Protein AF-A0A6A6X905-F1 (afdb_monomer_lite)

Structure (mmCIF, N/CA/C/O backbone):
data_AF-A0A6A6X905-F1
#
_entry.id   AF-A0A6A6X905-F1
#
loop_
_atom_site.group_PDB
_atom_site.id
_atom_site.type_symbol
_atom_site.label_atom_id
_atom_site.label_alt_id
_atom_site.label_comp_id
_atom_site.label_asym_id
_atom_site.label_entity_id
_atom_site.label_seq_id
_atom_site.pdbx_PDB_ins_code
_atom_site.Cartn_x
_atom_site.Cartn_y
_atom_site.Cartn_z
_atom_site.occupancy
_atom_site.B_iso_or_equiv
_atom_site.auth_seq_id
_atom_site.auth_comp_id
_atom_site.auth_asym_id
_atom_site.auth_atom_id
_atom_site.pdbx_PDB_model_num
ATOM 1 N N . MET A 1 1 ? 14.074 22.770 -33.020 1.00 78.00 1 MET A N 1
ATOM 2 C CA . MET A 1 1 ? 12.849 23.469 -32.561 1.00 78.00 1 MET A CA 1
ATOM 3 C C . MET A 1 1 ? 11.643 22.529 -32.480 1.00 78.00 1 MET A C 1
ATOM 5 O O . MET A 1 1 ? 10.954 22.568 -31.471 1.00 78.00 1 MET A O 1
ATOM 9 N N . GLU A 1 2 ? 11.403 21.637 -33.450 1.00 85.88 2 GLU A N 1
ATOM 10 C CA . GLU A 1 2 ? 10.252 20.706 -33.402 1.00 85.88 2 GLU A CA 1
ATOM 11 C C . GLU A 1 2 ? 10.248 19.743 -32.206 1.00 85.88 2 GLU A C 1
ATOM 13 O O . GLU A 1 2 ? 9.205 19.553 -31.587 1.00 85.88 2 GLU A O 1
ATOM 18 N N . LEU A 1 3 ? 11.411 19.206 -31.818 1.00 80.56 3 LEU A N 1
ATOM 19 C CA . LEU A 1 3 ? 11.526 18.307 -30.661 1.00 80.56 3 LEU A CA 1
ATOM 20 C C . LEU A 1 3 ? 11.031 18.946 -29.356 1.00 80.56 3 LEU A C 1
ATOM 22 O O . LEU A 1 3 ? 10.336 18.296 -28.581 1.00 80.56 3 LEU A O 1
ATOM 26 N N . ALA A 1 4 ? 11.322 20.231 -29.136 1.00 82.38 4 ALA A N 1
ATOM 27 C CA . ALA A 1 4 ? 10.853 20.951 -27.952 1.00 82.38 4 ALA A CA 1
ATOM 28 C C . ALA A 1 4 ? 9.323 21.109 -27.951 1.00 82.38 4 ALA A C 1
ATOM 30 O O . ALA A 1 4 ? 8.687 20.982 -26.906 1.00 82.38 4 ALA A O 1
ATOM 31 N N . ARG A 1 5 ? 8.717 21.319 -29.128 1.00 94.69 5 ARG A N 1
ATOM 32 C CA . ARG A 1 5 ? 7.258 21.407 -29.275 1.00 94.69 5 ARG A CA 1
ATOM 33 C C . ARG A 1 5 ? 6.583 20.067 -28.983 1.00 94.69 5 ARG A C 1
ATOM 35 O O . ARG A 1 5 ? 5.584 20.032 -28.271 1.00 94.69 5 ARG A O 1
ATOM 42 N N . ILE A 1 6 ? 7.143 18.975 -29.505 1.00 93.69 6 ILE A N 1
ATOM 43 C CA . ILE A 1 6 ? 6.631 17.617 -29.279 1.00 93.69 6 ILE A CA 1
ATOM 44 C C . ILE A 1 6 ? 6.750 17.250 -27.795 1.00 93.69 6 ILE A C 1
ATOM 46 O O . ILE A 1 6 ? 5.773 16.802 -27.199 1.00 93.69 6 ILE A O 1
ATOM 50 N N . ALA A 1 7 ? 7.902 17.514 -27.172 1.00 82.75 7 ALA A N 1
ATOM 51 C CA . ALA A 1 7 ? 8.103 17.267 -25.746 1.00 82.75 7 ALA A CA 1
ATOM 52 C C . ALA A 1 7 ? 7.114 18.064 -24.876 1.00 82.75 7 ALA A C 1
ATOM 54 O O . ALA A 1 7 ? 6.502 17.499 -23.971 1.00 82.75 7 ALA A O 1
ATOM 55 N N . GLY A 1 8 ? 6.899 19.349 -25.186 1.00 91.94 8 GLY A N 1
ATOM 56 C CA . GLY A 1 8 ? 5.925 20.184 -24.477 1.00 91.94 8 GLY A CA 1
ATOM 57 C C . GLY A 1 8 ? 4.496 19.644 -24.573 1.00 91.94 8 GLY A C 1
ATOM 58 O O . GLY A 1 8 ? 3.790 19.587 -23.568 1.00 91.94 8 GLY A O 1
ATOM 59 N N . TYR A 1 9 ? 4.091 19.177 -25.756 1.00 95.00 9 TYR A N 1
ATOM 60 C CA . TYR A 1 9 ? 2.775 18.572 -25.967 1.00 95.00 9 TYR A CA 1
ATOM 61 C C . TYR A 1 9 ? 2.585 17.279 -25.156 1.00 95.00 9 TYR A C 1
ATOM 63 O O . TYR A 1 9 ? 1.561 17.107 -24.496 1.00 95.00 9 TYR A O 1
ATOM 71 N N . VAL A 1 10 ? 3.590 16.396 -25.140 1.00 92.06 10 VAL A N 1
ATOM 72 C CA . VAL A 1 10 ? 3.537 15.136 -24.376 1.00 92.06 10 VAL A CA 1
ATOM 73 C C . VAL A 1 10 ? 3.424 15.401 -22.874 1.00 92.06 10 VAL A C 1
ATOM 75 O O . VAL A 1 10 ? 2.579 14.803 -22.209 1.00 92.06 10 VAL A O 1
ATOM 78 N N . VAL A 1 11 ? 4.221 16.330 -22.334 1.00 90.88 11 VAL A N 1
ATOM 79 C CA . VAL A 1 11 ? 4.152 16.693 -20.908 1.00 90.88 11 VAL A CA 1
ATOM 80 C C . VAL A 1 11 ? 2.774 17.248 -20.552 1.00 90.88 11 VAL A C 1
ATOM 82 O O . VAL A 1 11 ? 2.203 16.853 -19.535 1.00 90.88 11 VAL A O 1
ATOM 85 N N . GLN A 1 12 ? 2.211 18.113 -21.398 1.00 91.75 12 GLN A N 1
ATOM 86 C CA . GLN A 1 12 ? 0.886 18.682 -21.164 1.00 91.75 12 GLN A CA 1
ATOM 87 C C . GLN A 1 12 ? -0.205 17.601 -21.126 1.00 91.75 12 GLN A C 1
ATOM 89 O O . GLN A 1 12 ? -1.054 17.624 -20.232 1.00 91.75 12 GLN A O 1
ATOM 94 N N . ASN A 1 13 ? -0.151 16.628 -22.039 1.00 91.62 13 ASN A N 1
ATOM 95 C CA . ASN A 1 13 ? -1.096 15.512 -22.057 1.00 91.62 13 ASN A CA 1
ATOM 96 C C . ASN A 1 13 ? -1.000 14.663 -20.782 1.00 91.62 13 ASN A C 1
ATOM 98 O O . ASN A 1 13 ? -2.026 14.370 -20.172 1.00 91.62 13 ASN A O 1
ATOM 102 N N . ILE A 1 14 ? 0.217 14.343 -20.326 1.00 86.19 14 ILE A N 1
ATOM 103 C CA . ILE A 1 14 ? 0.437 13.580 -19.085 1.00 86.19 14 ILE A CA 1
ATOM 104 C C . ILE A 1 14 ? -0.132 14.327 -17.869 1.00 86.19 14 ILE A C 1
ATOM 106 O O . ILE A 1 14 ? -0.713 13.714 -16.969 1.00 86.19 14 ILE A O 1
ATOM 110 N N . LEU A 1 15 ? 0.027 15.653 -17.814 1.00 85.75 15 LEU A N 1
ATOM 111 C CA . LEU A 1 15 ? -0.502 16.461 -16.713 1.00 85.75 15 LEU A CA 1
ATOM 112 C C . LEU A 1 15 ? -2.036 16.479 -16.694 1.00 85.75 15 LEU A C 1
ATOM 114 O O . LEU A 1 15 ? -2.627 16.321 -15.622 1.00 85.75 15 LEU A O 1
ATOM 118 N N . GLU A 1 16 ? -2.686 16.638 -17.849 1.00 94.38 16 GLU A N 1
ATOM 119 C CA . GLU A 1 16 ? -4.152 16.598 -17.925 1.00 94.38 16 GLU A CA 1
ATOM 120 C C . GLU A 1 16 ? -4.703 15.193 -17.638 1.00 94.38 16 GLU A C 1
ATOM 122 O O . GLU A 1 16 ? -5.687 15.070 -16.905 1.00 94.38 16 GLU A O 1
ATOM 127 N N . GLU A 1 17 ? -4.032 14.132 -18.095 1.00 91.75 17 GLU A N 1
ATOM 128 C CA . GLU A 1 17 ? -4.393 12.750 -17.764 1.00 91.75 17 GLU A CA 1
ATOM 129 C C . GLU A 1 17 ? -4.329 12.508 -16.249 1.00 91.75 17 GLU A C 1
ATOM 131 O O . GLU A 1 17 ? -5.312 12.083 -15.639 1.00 91.75 17 GLU A O 1
ATOM 136 N N . ARG A 1 18 ? -3.221 12.879 -15.592 1.00 80.94 18 ARG A N 1
ATOM 137 C CA . ARG A 1 18 ? -3.068 12.728 -14.132 1.00 80.94 18 ARG A CA 1
ATOM 138 C C . ARG A 1 18 ? -4.117 13.503 -13.345 1.00 80.94 18 ARG A C 1
ATOM 140 O O . ARG A 1 18 ? -4.649 13.005 -12.351 1.00 80.94 18 ARG A O 1
ATOM 147 N N . LYS A 1 19 ? -4.435 14.717 -13.784 1.00 86.88 19 LYS A N 1
ATOM 148 C CA . LYS A 1 19 ? -5.476 15.555 -13.179 1.00 86.88 19 LYS A CA 1
ATOM 149 C C . LYS A 1 19 ? -6.858 14.922 -13.329 1.00 86.88 19 LYS A C 1
ATOM 151 O O . LYS A 1 19 ? -7.649 14.967 -12.386 1.00 86.88 19 LYS A O 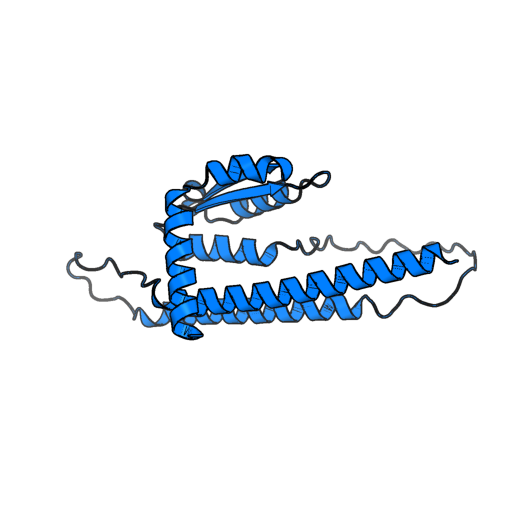1
ATOM 156 N N . GLN A 1 20 ? -7.145 14.304 -14.472 1.00 91.00 20 GLN A N 1
ATOM 157 C CA . GLN A 1 20 ? -8.393 13.581 -14.682 1.00 91.00 20 GLN A CA 1
ATOM 158 C C . GLN A 1 20 ? -8.468 12.314 -13.822 1.00 91.00 20 GLN A C 1
ATOM 160 O O . GLN A 1 20 ? -9.475 12.096 -13.147 1.00 91.00 20 GLN A O 1
ATOM 165 N N . THR A 1 21 ? -7.389 11.538 -13.751 1.00 83.44 21 THR A N 1
ATOM 166 C CA . THR A 1 21 ? -7.291 10.352 -12.889 1.00 83.44 21 THR A CA 1
ATOM 167 C C . THR A 1 21 ? -7.473 10.711 -11.417 1.00 83.44 21 THR A C 1
ATOM 169 O O . THR A 1 21 ? -8.251 10.063 -10.722 1.00 83.44 21 THR A O 1
ATOM 172 N N . SER A 1 22 ? -6.857 11.798 -10.946 1.00 76.69 22 SER A N 1
ATOM 173 C CA . SER A 1 22 ? -7.050 12.304 -9.581 1.00 76.69 22 SER A CA 1
ATOM 174 C C . SER A 1 22 ? -8.515 12.667 -9.294 1.00 76.69 22 SER A C 1
ATOM 176 O O . SER A 1 22 ? -9.056 12.298 -8.250 1.00 76.69 22 SER A O 1
ATOM 178 N N . ARG A 1 23 ? -9.207 13.316 -10.242 1.00 83.00 23 ARG A N 1
ATOM 179 C CA . ARG A 1 23 ? -10.649 13.600 -10.118 1.00 83.00 23 ARG A CA 1
ATOM 180 C C . ARG A 1 23 ? -11.478 12.317 -10.061 1.00 83.00 23 ARG A C 1
ATOM 182 O O . ARG A 1 23 ? -12.414 12.241 -9.267 1.00 83.00 23 ARG A O 1
ATOM 189 N N . ASN A 1 24 ? -11.145 11.324 -10.881 1.00 85.19 24 ASN A N 1
ATOM 190 C CA . ASN A 1 24 ? -11.847 10.041 -10.915 1.00 85.19 24 ASN A CA 1
ATOM 191 C C . ASN A 1 24 ? -11.621 9.233 -9.626 1.00 85.19 24 ASN A C 1
ATOM 193 O O . ASN A 1 24 ? -12.577 8.681 -9.082 1.00 85.19 24 ASN A O 1
ATOM 197 N N . LEU A 1 25 ? -10.402 9.241 -9.081 1.00 77.00 25 LEU A N 1
ATOM 198 C CA . LEU A 1 25 ? -10.076 8.670 -7.770 1.00 77.00 25 LEU A CA 1
ATOM 199 C C . LEU A 1 25 ? -10.875 9.347 -6.655 1.00 77.00 25 LEU A C 1
ATOM 201 O O . LEU A 1 25 ? -11.486 8.662 -5.844 1.00 77.00 25 LEU A O 1
ATOM 205 N N . GLY A 1 26 ? -10.944 10.682 -6.649 1.00 76.62 26 GLY A N 1
ATOM 206 C CA . GLY A 1 26 ? -11.738 11.426 -5.668 1.00 76.62 26 GLY A CA 1
ATOM 207 C C . GLY A 1 26 ? -13.230 11.076 -5.721 1.00 76.62 26 GLY A C 1
ATOM 208 O O . GLY A 1 26 ? -13.860 10.912 -4.677 1.00 76.62 26 GLY A O 1
ATOM 209 N N . LYS A 1 27 ? -13.790 10.897 -6.925 1.00 82.81 27 LYS A N 1
ATOM 210 C CA . LYS A 1 27 ? -15.177 10.434 -7.110 1.00 82.81 27 LYS A CA 1
ATOM 211 C C . LYS A 1 27 ? -15.373 9.003 -6.610 1.00 82.81 27 LYS A C 1
ATOM 213 O O . LYS A 1 27 ? -16.326 8.757 -5.879 1.00 82.81 27 LYS A O 1
ATOM 218 N N . SER A 1 28 ? -14.461 8.099 -6.962 1.00 72.06 28 SER A N 1
ATOM 219 C CA . SER A 1 28 ? -14.508 6.687 -6.555 1.00 72.06 28 SER A CA 1
ATOM 220 C C . SER A 1 28 ? -14.391 6.543 -5.039 1.00 72.06 28 SER A C 1
ATOM 222 O O . SER A 1 28 ? -15.158 5.811 -4.423 1.00 72.06 28 SER A O 1
ATOM 224 N N . PHE A 1 29 ? -13.504 7.317 -4.411 1.00 67.62 29 PHE A N 1
ATOM 225 C CA . PHE A 1 29 ? -13.363 7.365 -2.960 1.00 67.62 29 PHE A CA 1
ATOM 226 C C . PHE A 1 29 ? -14.605 7.953 -2.282 1.00 67.62 29 PHE A C 1
ATOM 228 O O . PHE A 1 29 ? -15.123 7.365 -1.339 1.00 67.62 29 PHE A O 1
ATOM 235 N N . ALA A 1 30 ? -15.132 9.082 -2.770 1.00 71.00 30 ALA A N 1
ATOM 236 C CA . ALA A 1 30 ? -16.358 9.666 -2.224 1.00 71.00 30 ALA A CA 1
ATOM 237 C C . ALA A 1 30 ? -17.553 8.705 -2.352 1.00 71.00 30 ALA A C 1
ATOM 239 O O . ALA A 1 30 ? -18.367 8.607 -1.432 1.00 71.00 30 ALA A O 1
ATOM 240 N N . TYR A 1 31 ? -17.634 7.976 -3.467 1.00 74.75 31 TYR A N 1
ATOM 241 C CA . TYR A 1 31 ? -18.616 6.919 -3.671 1.00 74.75 31 TYR A CA 1
ATOM 242 C C . TYR A 1 31 ? -18.427 5.780 -2.670 1.00 74.75 31 TYR A C 1
ATOM 244 O O . TYR A 1 31 ? -19.383 5.419 -1.990 1.00 74.75 31 TYR A O 1
ATOM 252 N N . TRP A 1 32 ? -17.201 5.280 -2.508 1.00 82.88 32 TRP A N 1
ATOM 253 C CA . TRP A 1 32 ? -16.878 4.235 -1.541 1.00 82.88 32 TRP A CA 1
ATOM 254 C C . TRP A 1 32 ? -17.255 4.650 -0.111 1.00 82.88 32 TRP A C 1
ATOM 256 O O . TRP A 1 32 ? -17.989 3.937 0.570 1.00 82.88 32 TRP A O 1
ATOM 266 N N . VAL A 1 33 ? -16.874 5.855 0.324 1.00 69.69 33 VAL A N 1
ATOM 267 C CA . VAL A 1 33 ? -17.249 6.386 1.647 1.00 69.69 33 VAL A CA 1
ATOM 268 C C . VAL A 1 33 ? -18.769 6.485 1.793 1.00 69.69 33 VAL A C 1
ATOM 270 O O . VAL A 1 33 ? -19.304 6.159 2.849 1.00 69.69 33 VAL A O 1
ATOM 273 N N . LYS A 1 34 ? -19.494 6.900 0.750 1.00 74.38 34 LYS A N 1
ATOM 274 C CA . LYS A 1 34 ? -20.961 6.984 0.789 1.00 74.38 34 LYS A CA 1
ATOM 275 C C . LYS A 1 34 ? -21.622 5.601 0.837 1.00 74.38 34 LYS A C 1
ATOM 277 O O . LYS A 1 34 ? -22.591 5.425 1.570 1.00 74.38 34 LYS A O 1
ATOM 282 N N . ALA A 1 35 ? -21.120 4.643 0.061 1.00 75.50 35 ALA A N 1
ATOM 283 C CA . ALA A 1 35 ? -21.685 3.303 -0.070 1.00 75.50 35 ALA A CA 1
ATOM 284 C C . ALA A 1 35 ? -21.401 2.424 1.157 1.00 75.50 35 ALA A C 1
ATOM 286 O O . ALA A 1 35 ? -22.271 1.665 1.593 1.00 75.50 35 ALA A O 1
ATOM 287 N N . TYR A 1 36 ? -20.206 2.553 1.734 1.00 71.75 36 TYR A N 1
ATOM 288 C CA . TYR A 1 36 ? -19.724 1.670 2.797 1.00 71.75 36 TYR A CA 1
ATOM 289 C C . TYR A 1 36 ? -19.612 2.358 4.159 1.00 71.75 36 TYR A C 1
ATOM 291 O O . TYR A 1 36 ? -19.739 1.683 5.176 1.00 71.75 36 TYR A O 1
ATOM 299 N N . GLY A 1 37 ? -19.485 3.686 4.221 1.00 69.31 37 GLY A N 1
ATOM 300 C CA . GLY A 1 37 ? -19.417 4.441 5.480 1.00 69.31 37 GLY A CA 1
ATOM 301 C C . GLY A 1 37 ? -20.570 4.175 6.463 1.00 69.31 37 GLY A C 1
ATOM 302 O O . GLY A 1 37 ? -20.301 4.072 7.656 1.00 69.31 37 GLY A O 1
ATOM 303 N N . PRO A 1 38 ? -21.832 3.993 6.019 1.00 73.44 38 PRO A N 1
ATOM 304 C CA . PRO A 1 38 ? -22.935 3.619 6.913 1.00 73.44 38 PRO A CA 1
ATOM 305 C C . PRO A 1 38 ? -22.923 2.141 7.341 1.00 73.44 38 PRO A C 1
ATOM 307 O O . PRO A 1 38 ? -23.489 1.798 8.377 1.00 73.44 38 PRO A O 1
ATOM 310 N N . LYS A 1 39 ? -22.311 1.259 6.537 1.00 57.03 39 LYS A N 1
ATOM 311 C CA . LYS A 1 39 ? -22.260 -0.197 6.770 1.00 57.03 39 LYS A CA 1
ATOM 312 C C . LYS A 1 39 ? -21.073 -0.627 7.623 1.00 57.03 39 LYS A C 1
ATOM 314 O O . LYS A 1 39 ? -21.114 -1.714 8.189 1.00 57.03 39 LYS A O 1
ATOM 319 N N . VAL A 1 40 ? -20.078 0.241 7.805 1.00 48.91 40 VAL A N 1
ATOM 320 C CA . VAL A 1 40 ? -19.143 0.155 8.934 1.00 48.91 40 VAL A CA 1
ATOM 321 C C . VAL A 1 40 ? -19.902 0.565 10.204 1.00 48.91 40 VAL A C 1
ATOM 323 O O . VAL A 1 40 ? -19.630 1.578 10.843 1.00 48.91 40 VAL A O 1
ATOM 326 N N . SER A 1 41 ? -20.931 -0.210 10.548 1.00 45.62 41 SER A N 1
ATOM 327 C CA . SER A 1 41 ? -21.486 -0.211 11.891 1.00 45.62 41 SER A CA 1
ATOM 328 C C . SER A 1 41 ? -20.420 -0.837 12.774 1.00 45.62 41 SER A C 1
ATOM 330 O O . SER A 1 41 ? -20.247 -2.054 12.796 1.00 45.62 41 SER A O 1
ATOM 332 N N . ILE A 1 42 ? -19.663 0.015 13.461 1.00 44.59 42 ILE A N 1
ATOM 333 C CA . ILE A 1 42 ? -18.873 -0.385 14.619 1.00 44.59 42 ILE A CA 1
ATOM 334 C C . ILE A 1 42 ? -19.911 -0.894 15.618 1.00 44.59 42 ILE A C 1
ATOM 336 O O . ILE A 1 42 ? -20.556 -0.098 16.296 1.00 44.59 42 ILE A O 1
ATOM 340 N N . HIS A 1 43 ? -20.175 -2.201 15.616 1.00 35.12 43 HIS A N 1
ATOM 341 C CA . HIS A 1 43 ? -21.057 -2.806 16.601 1.00 35.12 43 HIS A CA 1
ATOM 342 C C . HIS A 1 43 ? -20.496 -2.438 17.979 1.00 35.12 43 HIS A C 1
ATOM 344 O O . HIS A 1 43 ? -19.351 -2.802 18.267 1.00 35.12 43 HIS A O 1
ATOM 350 N N . PRO A 1 44 ? -21.242 -1.716 18.833 1.00 41.03 44 PRO A N 1
ATOM 351 C CA . PRO A 1 44 ? -20.834 -1.565 20.212 1.00 41.03 44 PRO A CA 1
ATOM 352 C C . PRO A 1 44 ? -20.931 -2.954 20.846 1.00 41.03 44 PRO A C 1
ATOM 354 O O . PRO A 1 44 ? -22.015 -3.430 21.175 1.00 41.03 44 PRO A O 1
ATOM 357 N N . LEU A 1 45 ? -19.791 -3.627 20.991 1.00 41.78 45 LEU A N 1
ATOM 358 C CA . LEU A 1 45 ? -19.634 -4.759 21.900 1.00 41.78 45 LEU A CA 1
ATOM 359 C C . LEU A 1 45 ? -19.699 -4.220 23.333 1.00 41.78 45 LEU A C 1
ATOM 361 O O . LEU A 1 45 ? -18.697 -4.141 24.034 1.00 41.78 45 LEU A O 1
ATOM 365 N N . VAL A 1 46 ? -20.889 -3.804 23.760 1.00 46.91 46 VAL A N 1
ATOM 366 C CA . VAL A 1 46 ? -21.204 -3.576 25.169 1.00 46.91 46 VAL A CA 1
ATOM 367 C C . VAL A 1 46 ? -22.573 -4.180 25.423 1.00 46.91 46 VAL A C 1
ATOM 369 O O . VAL A 1 46 ? -23.609 -3.538 25.289 1.00 46.91 46 VAL A O 1
ATOM 372 N N . SER A 1 47 ? -22.582 -5.463 25.759 1.00 38.84 47 SER A N 1
ATOM 373 C CA . SER A 1 47 ? -23.732 -6.118 26.384 1.00 38.84 47 SER A CA 1
ATOM 374 C C . SER A 1 47 ? -23.254 -7.266 27.266 1.00 38.84 47 SER A C 1
ATOM 376 O O . SER A 1 47 ? -23.704 -8.388 27.096 1.00 38.84 47 SER A O 1
ATOM 378 N N . SER A 1 48 ? -22.319 -6.996 28.184 1.00 43.66 48 SER A N 1
ATOM 379 C CA . SER A 1 48 ? -22.095 -7.840 29.370 1.00 43.66 48 SER A CA 1
ATOM 380 C C . SER A 1 48 ? -21.022 -7.254 30.292 1.00 43.66 48 SER A C 1
ATOM 382 O O . SER A 1 48 ? -19.987 -7.873 30.505 1.00 43.66 48 SER A O 1
ATOM 384 N N . LEU A 1 49 ? -21.248 -6.073 30.870 1.00 39.19 49 LEU A N 1
ATOM 385 C CA . LEU A 1 49 ? -20.634 -5.768 32.163 1.00 39.19 49 LEU A CA 1
ATOM 386 C C . LEU A 1 49 ? -21.595 -4.942 33.018 1.00 39.19 49 LEU A C 1
ATOM 388 O O . LEU A 1 49 ? -21.861 -3.768 32.784 1.00 39.19 49 LEU A O 1
ATOM 392 N N . SER A 1 50 ? -22.156 -5.678 33.970 1.00 44.56 50 SER A N 1
ATOM 393 C CA . SER A 1 50 ? -22.759 -5.267 35.226 1.00 44.56 50 SER A CA 1
ATOM 394 C C . SER A 1 50 ? -22.319 -3.887 35.731 1.00 44.56 50 SER A C 1
ATOM 396 O O . SER A 1 50 ? -21.147 -3.660 36.007 1.00 44.56 50 SER A O 1
ATOM 398 N N . SER A 1 51 ? -23.318 -3.026 35.938 1.00 47.97 51 SER A N 1
ATOM 399 C CA . SER A 1 51 ? -23.414 -2.045 37.028 1.00 47.97 51 SER A CA 1
ATOM 400 C C . SER A 1 51 ? -22.162 -1.214 37.360 1.00 47.97 51 SER A C 1
ATOM 402 O O . SER A 1 51 ? -21.520 -1.447 38.383 1.00 47.97 51 SER A O 1
ATOM 404 N N . GLN A 1 52 ? -21.913 -0.149 36.597 1.00 43.06 52 GLN A N 1
ATOM 405 C CA . GLN A 1 52 ? -21.397 1.098 37.173 1.00 43.06 52 GLN A CA 1
ATOM 406 C C . GLN A 1 52 ? -22.135 2.307 36.574 1.00 43.06 52 GLN A C 1
ATOM 408 O O . GLN A 1 52 ? -22.276 2.378 35.351 1.00 43.06 52 GLN A O 1
ATOM 413 N N . PRO A 1 53 ? -22.635 3.243 37.402 1.00 52.78 53 PRO A N 1
ATOM 414 C CA . PRO A 1 53 ? -23.156 4.514 36.930 1.00 52.78 53 PRO A CA 1
ATOM 415 C C . PRO A 1 53 ? -21.983 5.488 36.783 1.00 52.78 53 PRO A C 1
ATOM 417 O O . PRO A 1 53 ? -21.335 5.791 37.774 1.00 52.78 53 PRO A O 1
ATOM 420 N N . ASP A 1 54 ? -21.679 5.870 35.541 1.00 50.66 54 ASP A N 1
ATOM 421 C CA . ASP A 1 54 ? -21.055 7.137 35.107 1.00 50.66 54 ASP A CA 1
ATOM 422 C C . ASP A 1 54 ? -20.323 6.913 33.776 1.00 50.66 54 ASP A C 1
ATOM 424 O O . ASP A 1 54 ? -19.098 6.835 33.705 1.00 50.66 54 ASP A O 1
ATOM 428 N N . VAL A 1 55 ? -21.078 6.793 32.678 1.00 45.84 55 VAL A N 1
ATOM 429 C CA . VAL A 1 55 ? -20.498 6.862 31.329 1.00 45.84 55 VAL A CA 1
ATOM 430 C C . VAL A 1 55 ? -21.285 7.865 30.495 1.00 45.84 55 VAL A C 1
ATOM 432 O O . VAL A 1 55 ? -22.482 7.717 30.252 1.00 45.84 55 VAL A O 1
ATOM 435 N N . LEU A 1 56 ? -20.571 8.913 30.090 1.00 52.75 56 LEU A N 1
ATOM 436 C CA . LEU A 1 56 ? -21.020 9.993 29.217 1.00 52.75 56 LEU A CA 1
ATOM 437 C C . LEU A 1 56 ? -21.430 9.480 27.817 1.00 52.75 56 LEU A C 1
ATOM 439 O O . LEU A 1 56 ? -20.993 8.411 27.390 1.00 52.75 56 LEU A O 1
ATOM 443 N N . PRO A 1 57 ? -22.253 10.235 27.063 1.00 45.59 57 PRO A N 1
ATOM 444 C CA . PRO A 1 57 ? -22.969 9.706 25.904 1.00 45.59 57 PRO A CA 1
ATOM 445 C C . PRO A 1 57 ? -22.047 9.392 24.713 1.00 45.59 57 PRO A C 1
ATOM 447 O O . PRO A 1 57 ? -21.262 10.233 24.274 1.00 45.59 57 PRO A O 1
ATOM 450 N N . LEU A 1 58 ? -22.245 8.218 24.099 1.00 48.78 58 LEU A N 1
ATOM 451 C CA . LEU A 1 58 ? -21.573 7.741 22.874 1.00 48.78 58 LEU A CA 1
ATOM 452 C C . LEU A 1 58 ? -21.771 8.634 21.624 1.00 48.78 58 LEU A C 1
ATOM 454 O O . LEU A 1 58 ? -21.147 8.395 20.589 1.00 48.78 58 LEU A O 1
ATOM 458 N N . CYS A 1 59 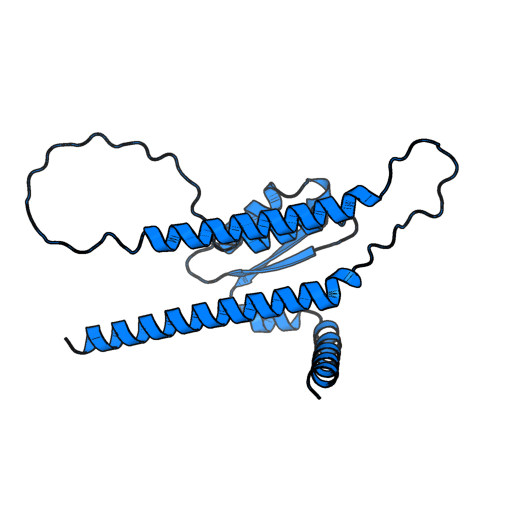? -22.603 9.677 21.690 1.00 45.66 59 CYS A N 1
ATOM 459 C CA . CYS A 1 59 ? -22.901 10.563 20.559 1.00 45.66 59 CYS A CA 1
ATOM 460 C C . CYS A 1 59 ? -21.683 11.370 20.065 1.00 45.66 59 CYS A C 1
ATOM 462 O O . CYS A 1 59 ? -21.669 11.813 18.917 1.00 45.66 59 CYS A O 1
ATOM 464 N N . CYS A 1 60 ? -20.640 11.530 20.885 1.00 45.38 60 CYS A N 1
ATOM 465 C CA . CYS A 1 60 ? -19.496 12.386 20.556 1.00 45.38 60 CYS A CA 1
ATOM 466 C C . CYS A 1 60 ? -18.534 11.784 19.512 1.00 45.38 60 CYS A C 1
ATOM 468 O O . CYS A 1 60 ? -17.820 12.526 18.841 1.00 45.38 60 CYS A O 1
ATOM 470 N N . HIS A 1 61 ? -18.518 10.459 19.324 1.00 48.69 61 HIS A N 1
ATOM 471 C CA . HIS A 1 61 ? -17.520 9.804 18.462 1.00 48.69 61 HIS A CA 1
ATOM 472 C C . HIS A 1 61 ? -17.804 9.975 16.964 1.00 48.69 61 HIS A C 1
ATOM 474 O O . HIS A 1 61 ? -16.881 10.132 16.164 1.00 48.69 61 HIS A O 1
ATOM 480 N N . LYS A 1 62 ? -19.082 10.003 16.569 1.00 52.50 62 LYS A N 1
ATOM 481 C CA . LYS A 1 62 ? -19.470 10.196 15.165 1.00 52.50 62 LYS A CA 1
ATOM 482 C C . LYS A 1 62 ? -19.157 11.616 14.689 1.00 52.50 62 LYS A C 1
ATOM 484 O O . LYS A 1 62 ? -18.607 11.789 13.604 1.00 52.50 62 LYS A O 1
ATOM 489 N N . GLU A 1 63 ? -19.447 12.618 15.517 1.00 58.62 63 GLU A N 1
ATOM 490 C CA . GLU A 1 63 ? -19.126 14.017 15.217 1.00 58.62 63 GLU A CA 1
ATOM 491 C C . GLU A 1 63 ? -17.614 14.272 15.233 1.00 58.62 63 GLU A C 1
ATOM 493 O O . GLU A 1 63 ? -17.115 14.988 14.368 1.00 58.62 63 GLU A O 1
ATOM 498 N N . ALA A 1 64 ? -16.859 13.621 16.126 1.00 51.78 64 ALA A N 1
ATOM 499 C CA . ALA A 1 64 ? -15.398 13.702 16.133 1.00 51.78 64 ALA A CA 1
ATOM 500 C C . ALA A 1 64 ? -14.775 13.144 14.840 1.00 51.78 64 ALA A C 1
ATOM 502 O O . ALA A 1 64 ? -13.919 13.792 14.240 1.00 51.78 64 ALA A O 1
ATOM 503 N N . LEU A 1 65 ? -15.247 11.992 14.350 1.00 53.31 65 LEU A N 1
ATOM 504 C CA . LEU A 1 65 ? -14.742 11.391 13.112 1.00 53.31 65 LEU A CA 1
ATOM 505 C C . LEU A 1 65 ? -15.138 12.209 11.871 1.00 53.31 65 LEU A C 1
ATOM 507 O O . LEU A 1 65 ? -14.312 12.442 10.987 1.00 53.31 65 LEU A O 1
ATOM 511 N N . ILE A 1 66 ? -16.373 12.716 11.823 1.00 62.03 66 ILE A N 1
ATOM 512 C CA . ILE A 1 66 ? -16.828 13.621 10.756 1.00 62.03 66 ILE A CA 1
ATOM 513 C C . ILE A 1 66 ? -16.029 14.935 10.778 1.00 62.03 66 ILE A C 1
ATOM 515 O O . ILE A 1 66 ? -15.643 15.431 9.717 1.00 62.03 66 ILE A O 1
ATOM 519 N N . SER A 1 67 ? -15.746 15.484 11.961 1.00 58.47 67 SER A N 1
ATOM 520 C CA . SER A 1 67 ? -14.927 16.687 12.136 1.00 58.47 67 SER A CA 1
ATOM 521 C C . SER A 1 67 ? -13.491 16.466 11.651 1.00 58.47 67 SER A C 1
ATOM 523 O O . SER A 1 67 ? -12.989 17.254 10.847 1.00 58.47 67 SER A O 1
ATOM 525 N N . SER A 1 68 ? -12.870 15.339 12.014 1.00 51.50 68 SER A N 1
ATOM 526 C CA . SER A 1 68 ? -11.540 14.949 11.530 1.00 51.50 68 SER A CA 1
ATOM 527 C C . SER A 1 68 ? -11.495 14.785 10.010 1.00 51.50 68 SER A C 1
ATOM 529 O O . SER A 1 68 ? -10.585 15.306 9.367 1.00 51.50 68 SER A O 1
ATOM 531 N N . LEU A 1 69 ? -12.507 14.157 9.398 1.00 52.53 69 LEU A N 1
ATOM 532 C CA . LEU A 1 69 ? -12.590 14.022 7.937 1.00 52.53 69 LEU A CA 1
ATOM 533 C C . LEU A 1 69 ? -12.800 15.370 7.224 1.00 52.53 69 LEU A C 1
ATOM 535 O O . LEU A 1 69 ? -12.236 15.594 6.149 1.00 52.53 69 LEU A O 1
ATOM 539 N N . ARG A 1 70 ? -13.578 16.295 7.806 1.00 63.66 70 ARG A N 1
ATOM 540 C CA . ARG A 1 70 ? -13.725 17.666 7.276 1.00 63.66 70 ARG A CA 1
ATOM 541 C C . ARG A 1 70 ? -12.426 18.460 7.404 1.00 63.66 70 ARG A C 1
ATOM 543 O O . ARG A 1 70 ? -12.054 19.148 6.454 1.00 63.66 70 ARG A O 1
ATOM 550 N N . SER A 1 71 ? -11.730 18.332 8.531 1.00 57.34 71 SER A N 1
ATOM 551 C CA . SER A 1 71 ? -10.422 18.955 8.759 1.00 57.34 71 SER A CA 1
ATOM 552 C C . SER A 1 71 ? -9.388 18.447 7.749 1.00 57.34 71 SER A C 1
ATOM 554 O O . SER A 1 71 ? -8.730 19.247 7.083 1.00 57.34 71 SER A O 1
ATOM 556 N N . LEU A 1 72 ? -9.347 17.130 7.513 1.00 46.12 72 LEU A N 1
ATOM 557 C CA . LEU A 1 72 ? -8.475 16.505 6.516 1.00 46.12 72 LEU A CA 1
ATOM 558 C C . LEU A 1 72 ? -8.774 17.003 5.092 1.00 46.12 72 LEU A C 1
ATOM 560 O O . LEU A 1 72 ? -7.859 17.303 4.325 1.00 46.12 72 LEU A O 1
ATOM 564 N N . ARG A 1 73 ? -10.059 17.157 4.743 1.00 56.38 73 ARG A N 1
ATOM 565 C CA . ARG A 1 73 ? -10.483 17.733 3.457 1.00 56.38 73 ARG A CA 1
ATOM 566 C C . ARG A 1 73 ? -10.044 19.193 3.307 1.00 56.38 73 ARG A C 1
ATOM 568 O O . ARG A 1 73 ? -9.624 19.583 2.218 1.00 56.38 73 ARG A O 1
ATOM 575 N N . HIS A 1 74 ? -10.130 19.993 4.369 1.00 61.09 74 HIS A N 1
ATOM 576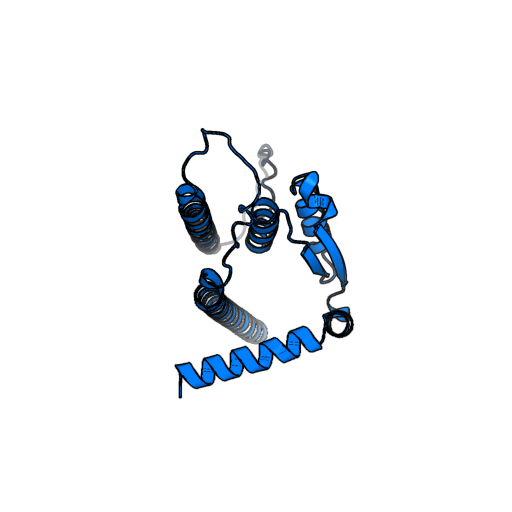 C CA . HIS A 1 74 ? -9.664 21.381 4.350 1.00 61.09 74 HIS A CA 1
ATOM 577 C C . HIS A 1 74 ? -8.142 21.478 4.226 1.00 61.09 74 HIS A C 1
ATOM 579 O O . HIS A 1 74 ? -7.665 22.250 3.396 1.00 61.09 74 HIS A O 1
ATOM 585 N N . GLN A 1 75 ? -7.384 20.655 4.956 1.00 50.66 75 GLN A N 1
ATOM 586 C CA . GLN A 1 75 ? -5.923 20.604 4.838 1.00 50.66 75 GLN A CA 1
ATOM 587 C C . GLN A 1 75 ? -5.477 20.185 3.431 1.00 50.66 75 GLN A C 1
ATOM 589 O O . GLN A 1 75 ? -4.639 20.856 2.832 1.00 50.66 75 GLN A O 1
ATOM 594 N N . ALA A 1 76 ? -6.099 19.154 2.849 1.00 46.50 76 ALA A N 1
ATOM 595 C CA . ALA A 1 76 ? -5.823 18.742 1.471 1.00 46.50 76 ALA A CA 1
ATOM 596 C C . ALA A 1 76 ? -6.166 19.844 0.447 1.00 46.50 76 ALA A C 1
ATOM 598 O O . ALA A 1 76 ? -5.445 20.036 -0.531 1.00 46.50 76 ALA A O 1
ATOM 599 N N . SER A 1 77 ? -7.240 20.607 0.680 1.00 47.09 77 SER A N 1
ATOM 600 C CA . SER A 1 77 ? -7.642 21.715 -0.195 1.00 47.09 77 SER A CA 1
ATOM 601 C C . SER A 1 77 ? -6.692 22.915 -0.129 1.00 47.09 77 SER A C 1
ATOM 603 O O . SER A 1 77 ? -6.502 23.578 -1.149 1.00 47.09 77 SER A O 1
ATOM 605 N N . LEU A 1 78 ? -6.121 23.211 1.042 1.00 49.19 78 LEU A N 1
ATOM 606 C CA . LEU A 1 78 ? -5.141 24.289 1.214 1.00 49.19 78 LEU A CA 1
ATOM 607 C C . LEU A 1 78 ? -3.809 23.930 0.544 1.00 49.19 78 LEU A C 1
ATOM 609 O O . LEU A 1 78 ? -3.248 24.753 -0.178 1.00 49.19 78 LEU A O 1
ATOM 613 N N . HIS A 1 79 ? -3.380 22.672 0.665 1.00 43.66 79 HIS A N 1
ATOM 614 C CA . HIS A 1 79 ? -2.141 22.190 0.051 1.00 43.66 79 HIS A CA 1
ATOM 615 C C . HIS A 1 79 ? -2.174 22.240 -1.491 1.00 43.66 79 HIS A C 1
ATOM 617 O O . HIS A 1 79 ? -1.175 22.572 -2.124 1.00 43.66 79 HIS A O 1
ATOM 623 N N . CYS A 1 80 ? -3.335 22.002 -2.121 1.00 39.41 80 CYS A N 1
ATOM 624 C CA . CYS A 1 80 ? -3.497 22.151 -3.576 1.00 39.41 80 CYS A CA 1
ATOM 625 C C . CYS A 1 80 ? -3.445 23.610 -4.076 1.00 39.41 80 CYS A C 1
ATOM 627 O O . CYS A 1 80 ? -3.345 23.834 -5.288 1.00 39.41 80 CYS A O 1
ATOM 629 N N . HIS A 1 81 ? -3.575 24.604 -3.192 1.00 40.44 81 HIS A N 1
ATOM 630 C CA . HIS A 1 81 ? -3.576 26.017 -3.577 1.00 40.44 81 HIS A CA 1
ATOM 631 C C . HIS A 1 81 ? -2.159 26.615 -3.618 1.00 40.44 81 HIS A C 1
ATOM 633 O O . HIS A 1 81 ? -1.909 27.520 -4.418 1.00 40.44 81 HIS A O 1
ATOM 639 N N . GLU A 1 82 ? -1.224 26.074 -2.832 1.00 43.06 82 GLU A N 1
ATOM 640 C CA . GLU A 1 82 ? 0.179 26.512 -2.800 1.00 43.06 82 GLU A CA 1
ATOM 641 C C . GLU A 1 82 ? 0.967 26.069 -4.044 1.00 43.06 82 GLU A C 1
ATOM 643 O O . GLU A 1 82 ? 1.732 26.862 -4.596 1.00 43.06 82 GLU A O 1
ATOM 648 N N . ASP A 1 83 ? 0.680 24.886 -4.600 1.00 36.84 83 ASP A N 1
ATOM 649 C CA . ASP A 1 83 ? 1.311 24.414 -5.847 1.00 36.84 83 ASP A CA 1
ATOM 650 C C . ASP A 1 83 ? 1.007 25.318 -7.059 1.00 36.84 83 ASP A C 1
ATOM 652 O O . ASP A 1 83 ? 1.808 25.430 -7.989 1.00 36.84 83 ASP A O 1
ATOM 656 N N . LYS A 1 84 ? -0.124 26.039 -7.046 1.00 44.75 84 LYS A N 1
ATOM 657 C CA . LYS A 1 84 ? -0.469 27.007 -8.105 1.00 44.75 84 LYS A CA 1
ATOM 658 C C . LYS A 1 84 ? 0.239 28.355 -7.955 1.00 44.75 84 LYS A C 1
ATOM 660 O O . LYS A 1 84 ? 0.320 29.096 -8.937 1.00 44.75 84 LYS A O 1
ATOM 665 N N . ALA A 1 85 ? 0.731 28.692 -6.763 1.00 45.97 85 ALA A N 1
ATOM 666 C CA . ALA A 1 85 ? 1.443 29.946 -6.520 1.00 45.97 85 ALA A CA 1
ATOM 667 C C . ALA A 1 85 ? 2.914 29.863 -6.963 1.00 45.97 85 ALA A C 1
ATOM 669 O O . ALA A 1 85 ? 3.464 30.847 -7.456 1.00 45.97 85 ALA A O 1
ATOM 670 N N . VAL A 1 86 ? 3.523 28.676 -6.884 1.00 44.06 86 VAL A N 1
ATOM 671 C CA . VAL A 1 86 ? 4.930 28.4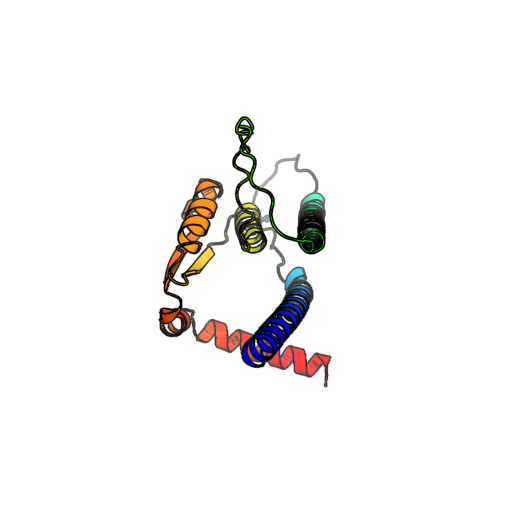51 -7.263 1.00 44.06 86 VAL A CA 1
ATOM 672 C C . VAL A 1 86 ? 5.142 28.481 -8.786 1.00 44.06 86 VAL A C 1
ATOM 674 O O . VAL A 1 86 ? 6.225 28.819 -9.256 1.00 44.06 86 VAL A O 1
ATOM 677 N N . GLN A 1 87 ? 4.103 28.232 -9.588 1.00 42.56 87 GLN A N 1
ATOM 678 C CA . GLN A 1 87 ? 4.225 28.134 -11.049 1.00 42.56 87 GLN A CA 1
ATOM 679 C C . GLN A 1 87 ? 4.096 29.467 -11.818 1.00 42.56 87 GLN A C 1
ATOM 681 O O . GLN A 1 87 ? 4.178 29.464 -13.045 1.00 42.56 87 GLN A O 1
ATOM 686 N N . ARG A 1 88 ? 3.903 30.612 -11.139 1.00 42.62 88 ARG A N 1
ATOM 687 C CA . ARG A 1 88 ? 3.704 31.925 -11.798 1.00 42.62 88 ARG A CA 1
ATOM 688 C C . ARG A 1 88 ? 4.931 32.841 -11.880 1.00 42.62 88 ARG A C 1
ATOM 690 O O . ARG A 1 88 ? 4.846 33.847 -12.573 1.00 42.62 88 ARG A O 1
ATOM 697 N N . ASN A 1 89 ? 6.070 32.500 -11.273 1.00 44.81 89 ASN A N 1
ATOM 698 C CA . ASN A 1 89 ? 7.217 33.419 -11.168 1.00 44.81 89 ASN A CA 1
ATOM 699 C C . ASN A 1 89 ? 8.512 32.899 -11.810 1.00 44.81 89 ASN A C 1
ATOM 701 O O . ASN A 1 89 ? 9.571 32.919 -11.183 1.00 44.81 89 ASN A O 1
ATOM 705 N N . THR A 1 90 ? 8.484 32.430 -13.061 1.00 44.75 90 THR A N 1
ATOM 706 C CA . THR A 1 90 ? 9.751 32.111 -13.751 1.00 44.75 90 THR A CA 1
ATOM 707 C C . THR A 1 90 ? 9.707 32.352 -15.254 1.00 44.75 90 THR A C 1
ATOM 709 O O . THR A 1 90 ? 9.832 31.410 -16.022 1.00 44.75 90 THR A O 1
ATOM 712 N N . ILE A 1 91 ? 9.582 33.616 -15.678 1.00 50.06 91 ILE A N 1
ATOM 713 C CA . ILE A 1 91 ? 10.135 34.094 -16.959 1.00 50.06 91 ILE A CA 1
ATOM 714 C C . ILE A 1 91 ? 10.522 35.578 -16.807 1.00 50.06 91 ILE A C 1
ATOM 716 O O . ILE A 1 91 ? 9.636 36.420 -16.848 1.00 50.06 91 ILE A O 1
ATOM 720 N N . THR A 1 92 ? 11.821 35.884 -16.659 1.00 42.16 92 THR A N 1
ATOM 721 C CA . THR A 1 92 ? 12.538 36.921 -17.441 1.00 42.16 92 THR A CA 1
ATOM 722 C C . THR A 1 92 ? 14.053 36.929 -17.161 1.00 42.16 92 THR A C 1
ATOM 724 O O . THR A 1 92 ? 14.515 37.288 -16.087 1.00 42.16 92 THR A O 1
ATOM 727 N N . ASN A 1 93 ? 14.781 36.609 -18.233 1.00 38.12 93 ASN A N 1
ATOM 728 C CA . ASN A 1 93 ? 16.067 37.134 -18.706 1.00 38.12 93 ASN A CA 1
ATOM 729 C C . ASN A 1 93 ? 17.418 36.875 -18.008 1.00 38.12 93 ASN A C 1
ATOM 731 O O . ASN A 1 93 ? 17.494 36.666 -16.800 1.00 38.12 93 ASN A O 1
ATOM 735 N N . PRO A 1 94 ? 18.508 36.877 -18.815 1.00 59.50 94 PRO A N 1
ATOM 736 C CA . PRO A 1 94 ? 19.815 36.383 -18.414 1.00 59.50 94 PRO A CA 1
ATOM 737 C C . PRO A 1 94 ? 20.863 37.502 -18.218 1.00 59.50 94 PRO A C 1
ATOM 739 O O . PRO A 1 94 ? 20.785 38.561 -18.830 1.00 59.50 94 PRO A O 1
ATOM 742 N N . ILE A 1 95 ? 21.895 37.154 -17.439 1.00 49.31 95 ILE A N 1
ATOM 743 C CA . ILE A 1 95 ? 23.236 37.765 -17.340 1.00 49.31 95 ILE A CA 1
ATOM 744 C C . ILE A 1 95 ? 23.317 39.126 -16.624 1.00 49.31 95 ILE A C 1
ATOM 746 O O . ILE A 1 95 ? 23.070 40.166 -17.216 1.00 49.31 95 ILE A O 1
ATOM 750 N N . ASP A 1 96 ? 23.848 39.108 -15.394 1.00 40.19 96 ASP A N 1
ATOM 751 C CA . ASP A 1 96 ? 25.043 39.908 -15.093 1.00 40.19 96 ASP A CA 1
ATOM 752 C C . ASP A 1 96 ? 25.854 39.309 -13.926 1.00 40.19 96 ASP A C 1
ATOM 754 O O . ASP A 1 96 ? 25.320 38.921 -12.882 1.00 40.19 96 ASP A O 1
ATOM 758 N N . HIS A 1 97 ? 27.167 39.193 -14.121 1.00 54.28 97 HIS A N 1
ATOM 759 C CA . HIS A 1 97 ? 28.108 38.599 -13.176 1.00 54.28 97 HIS A CA 1
ATOM 760 C C . HIS A 1 97 ? 28.703 39.676 -12.266 1.00 54.28 97 HIS A C 1
ATOM 762 O O . HIS A 1 97 ? 29.736 40.253 -12.594 1.00 54.28 97 HIS A O 1
ATOM 768 N N . LYS A 1 98 ? 28.154 39.867 -11.060 1.00 49.44 98 LYS A N 1
ATOM 769 C CA . LYS A 1 98 ? 28.926 40.415 -9.926 1.00 49.44 98 LYS A CA 1
ATOM 770 C C . LYS A 1 98 ? 28.603 39.677 -8.629 1.00 49.44 98 LYS A C 1
ATOM 772 O O . LYS A 1 98 ? 27.553 39.856 -8.021 1.00 49.44 98 LYS A O 1
ATOM 777 N N . ARG A 1 99 ? 29.551 38.828 -8.211 1.00 51.69 99 ARG A N 1
ATOM 778 C CA . ARG A 1 99 ? 29.603 38.189 -6.889 1.00 51.69 99 ARG A CA 1
ATOM 779 C C . ARG A 1 99 ? 29.732 39.267 -5.813 1.00 51.69 99 ARG A C 1
ATOM 781 O O . ARG A 1 99 ? 30.790 39.871 -5.679 1.00 51.69 99 ARG A O 1
ATOM 788 N N . VAL A 1 100 ? 28.694 39.421 -5.001 1.00 49.41 100 VAL A N 1
ATOM 789 C CA . VAL A 1 100 ? 28.799 39.963 -3.643 1.00 49.41 100 VAL A CA 1
ATOM 790 C C . VAL A 1 100 ? 28.180 38.922 -2.719 1.00 49.41 100 VAL A C 1
ATOM 792 O O . VAL A 1 100 ? 27.045 38.493 -2.930 1.00 49.41 100 VAL A O 1
ATOM 795 N N . GLY A 1 101 ? 28.976 38.444 -1.763 1.00 55.59 101 GLY A N 1
ATOM 796 C CA . GLY A 1 101 ? 28.607 37.374 -0.844 1.00 55.59 101 GLY A CA 1
ATOM 797 C C . GLY A 1 101 ? 27.364 37.735 -0.039 1.00 55.59 101 GLY A C 1
ATOM 798 O O . GLY A 1 101 ? 27.376 38.689 0.735 1.00 55.59 101 GLY A O 1
ATOM 799 N N . ARG A 1 102 ? 26.294 36.955 -0.221 1.00 47.94 102 ARG A N 1
ATOM 800 C CA . ARG A 1 102 ? 25.147 36.950 0.687 1.00 47.94 102 ARG A CA 1
ATOM 801 C C . ARG A 1 102 ? 25.373 35.905 1.782 1.00 47.94 102 ARG A C 1
ATOM 803 O O . ARG A 1 102 ? 25.774 34.789 1.451 1.00 47.94 102 ARG A O 1
ATOM 810 N N . PRO A 1 103 ? 25.092 36.230 3.054 1.00 47.16 103 PRO A N 1
ATOM 811 C CA . PRO A 1 103 ? 25.110 35.253 4.130 1.00 47.16 103 PRO A CA 1
ATOM 812 C C . PRO A 1 103 ? 23.997 34.222 3.915 1.00 47.16 103 PRO A C 1
ATOM 814 O O . PRO A 1 103 ? 22.856 34.568 3.603 1.00 47.16 103 PRO A O 1
ATOM 817 N N . CYS A 1 104 ? 24.364 32.949 4.053 1.00 40.00 104 CYS A N 1
ATOM 818 C CA . CYS A 1 104 ? 23.475 31.802 3.954 1.00 40.00 104 CYS A CA 1
ATOM 819 C C . CYS A 1 104 ? 22.382 31.899 5.026 1.00 40.00 104 CYS A C 1
ATOM 821 O O . CYS A 1 104 ? 22.631 31.634 6.201 1.00 40.00 104 CYS A O 1
ATOM 823 N N . LEU A 1 105 ? 21.170 32.274 4.616 1.00 45.97 105 LEU A N 1
ATOM 824 C CA . LEU A 1 105 ? 19.970 32.083 5.421 1.00 45.97 105 LEU A CA 1
ATOM 825 C C . LEU A 1 105 ? 19.793 30.578 5.638 1.00 45.97 105 LEU A C 1
ATOM 827 O O . LEU A 1 105 ? 19.561 29.830 4.689 1.00 45.97 105 LEU A O 1
ATOM 831 N N . GLN A 1 106 ? 19.947 30.151 6.891 1.00 44.34 106 GLN A N 1
ATOM 832 C CA . GLN A 1 106 ? 19.571 28.825 7.361 1.00 44.34 106 GLN A CA 1
ATOM 833 C C . GLN A 1 106 ? 18.071 28.650 7.130 1.00 44.34 106 GLN A C 1
ATOM 835 O O . GLN A 1 106 ? 17.242 29.105 7.914 1.00 44.34 106 GLN A O 1
ATOM 840 N N . THR A 1 107 ? 17.715 28.007 6.023 1.00 39.97 107 THR A N 1
ATOM 841 C CA . THR A 1 107 ? 16.384 27.442 5.853 1.00 39.97 107 THR A CA 1
ATOM 842 C C . THR A 1 107 ? 16.256 26.325 6.877 1.00 39.97 107 THR A C 1
ATOM 844 O O . THR A 1 107 ? 16.984 25.332 6.804 1.00 39.97 107 THR A O 1
ATOM 847 N N . THR A 1 108 ? 15.365 26.495 7.851 1.00 44.38 108 THR A N 1
ATOM 848 C CA . THR A 1 108 ? 14.905 25.387 8.685 1.00 44.38 108 THR A CA 1
ATOM 849 C C . THR A 1 108 ? 14.482 24.242 7.761 1.00 44.38 108 THR A C 1
ATOM 851 O O . THR A 1 108 ? 13.848 24.506 6.733 1.00 44.38 108 THR A O 1
ATOM 854 N N . PRO A 1 109 ? 14.852 22.985 8.059 1.00 39.16 109 PRO A N 1
ATOM 855 C CA . PRO A 1 109 ? 14.468 21.853 7.235 1.00 39.16 109 PRO A CA 1
ATOM 856 C C . PRO A 1 109 ? 12.957 21.674 7.377 1.00 39.16 109 PRO A C 1
ATOM 858 O O . PRO A 1 109 ? 12.476 21.017 8.295 1.00 39.16 109 PRO A O 1
ATOM 861 N N . HIS A 1 110 ? 12.191 22.310 6.494 1.00 47.19 110 HIS A N 1
ATOM 862 C CA . HIS A 1 110 ? 10.800 21.946 6.312 1.00 47.19 110 HIS A CA 1
ATOM 863 C C . HIS A 1 110 ? 10.800 20.545 5.703 1.00 47.19 110 HIS A C 1
ATOM 865 O O . HIS A 1 110 ? 11.412 20.356 4.645 1.00 47.19 110 HIS A O 1
ATOM 871 N N . PRO A 1 111 ? 10.185 19.552 6.370 1.00 48.78 111 PRO A N 1
ATOM 872 C CA . PRO A 1 111 ? 10.085 18.223 5.802 1.00 48.78 111 PRO A CA 1
ATOM 873 C C . PRO A 1 111 ? 9.362 18.360 4.456 1.00 48.78 111 PRO A C 1
ATOM 875 O O . PRO A 1 111 ? 8.330 19.037 4.392 1.00 48.78 111 PRO A O 1
ATOM 878 N N . PRO A 1 112 ? 9.917 17.807 3.364 1.00 46.31 112 PRO A N 1
ATOM 879 C CA . PRO A 1 112 ? 9.269 17.891 2.068 1.00 46.31 112 PRO A CA 1
ATOM 880 C C . PRO A 1 112 ? 7.852 17.313 2.193 1.00 46.31 112 PRO A C 1
ATOM 882 O O . PRO A 1 112 ? 7.685 16.276 2.840 1.00 46.31 112 PRO A O 1
ATOM 885 N N . PRO A 1 113 ? 6.830 17.957 1.603 1.00 43.19 113 PRO A N 1
ATOM 886 C CA . PRO A 1 113 ? 5.478 17.423 1.606 1.00 43.19 113 PRO A CA 1
ATOM 887 C C . PRO A 1 113 ? 5.484 16.104 0.832 1.00 43.19 113 PRO A C 1
ATOM 889 O O . PRO A 1 113 ? 5.522 16.069 -0.400 1.00 43.19 113 PRO A O 1
ATOM 892 N N . THR A 1 114 ? 5.516 14.993 1.558 1.00 50.53 114 THR A N 1
ATOM 893 C CA . THR A 1 114 ? 5.452 13.662 0.970 1.00 50.53 114 THR A CA 1
ATOM 894 C C . THR A 1 114 ? 4.030 13.435 0.465 1.00 50.53 114 THR A C 1
ATOM 896 O O . THR A 1 114 ? 3.039 13.632 1.170 1.00 50.53 114 THR A O 1
ATOM 899 N N . LYS A 1 115 ? 3.915 13.019 -0.800 1.00 60.94 115 LYS A N 1
ATOM 900 C CA . LYS A 1 115 ? 2.650 12.849 -1.544 1.00 60.94 115 LYS A CA 1
ATOM 901 C C . LYS A 1 115 ? 1.684 11.827 -0.919 1.00 60.94 115 LYS A C 1
ATOM 903 O O . LYS A 1 115 ? 0.545 11.705 -1.358 1.00 60.94 115 LYS A O 1
ATOM 908 N N . SER A 1 116 ? 2.121 11.130 0.124 1.00 65.94 116 SER A N 1
ATOM 909 C CA . SER A 1 116 ? 1.415 10.039 0.797 1.00 65.94 116 SER A CA 1
ATOM 910 C C . SER A 1 116 ? 0.712 10.458 2.092 1.00 65.94 116 SER A C 1
ATOM 912 O O . SER A 1 116 ? 0.163 9.598 2.781 1.00 65.94 116 SER A O 1
ATOM 914 N N . GLY A 1 117 ? 0.684 11.756 2.430 1.00 82.69 117 GLY A N 1
ATOM 915 C CA . GLY A 1 117 ? 0.103 12.249 3.688 1.00 82.69 117 GLY A CA 1
ATOM 916 C C . GLY A 1 117 ? -1.336 11.779 3.948 1.00 82.69 117 GLY A C 1
ATOM 917 O O . GLY A 1 117 ? -1.689 11.459 5.078 1.00 82.69 117 GLY A O 1
ATOM 918 N N . ALA A 1 118 ? -2.157 11.639 2.903 1.00 85.50 118 ALA A N 1
ATOM 919 C CA . ALA A 1 118 ? -3.529 11.151 3.047 1.00 85.50 118 ALA A CA 1
ATOM 920 C C . ALA A 1 118 ? -3.605 9.668 3.459 1.00 85.50 118 ALA A C 1
ATOM 922 O O . ALA A 1 118 ? -4.390 9.323 4.341 1.00 85.50 118 ALA A O 1
ATOM 923 N N . ILE A 1 119 ? -2.781 8.800 2.854 1.00 89.50 119 ILE A N 1
ATOM 924 C CA . ILE A 1 119 ? -2.716 7.368 3.205 1.00 89.50 119 ILE A CA 1
ATOM 925 C C . ILE A 1 119 ? -2.218 7.231 4.639 1.00 89.50 119 ILE A C 1
ATOM 927 O O . ILE A 1 119 ? -2.798 6.501 5.438 1.00 89.50 119 ILE A O 1
ATOM 931 N N . TYR A 1 120 ? -1.182 7.996 4.967 1.00 91.75 120 TYR A N 1
ATOM 932 C CA . TYR A 1 120 ? -0.598 8.043 6.293 1.00 91.75 120 TYR A CA 1
ATOM 933 C C . TYR A 1 120 ? -1.641 8.380 7.374 1.00 91.75 120 TYR A C 1
ATOM 935 O O . TYR A 1 120 ? -1.827 7.612 8.320 1.00 91.75 120 TYR A O 1
ATOM 943 N N . VAL A 1 121 ? -2.398 9.471 7.197 1.00 91.38 121 VAL A N 1
ATOM 944 C CA . VAL A 1 121 ? -3.447 9.861 8.154 1.00 91.38 121 VAL A CA 1
ATOM 945 C C . VAL A 1 121 ? -4.575 8.831 8.204 1.00 91.38 121 VAL A C 1
ATOM 947 O O . VAL A 1 121 ? -5.083 8.545 9.287 1.00 91.38 121 VAL A O 1
ATOM 950 N N . ALA A 1 122 ? -4.964 8.249 7.067 1.00 93.56 122 ALA A N 1
ATOM 951 C CA . ALA A 1 122 ? -6.021 7.244 7.024 1.00 93.56 122 ALA A CA 1
ATOM 952 C C . ALA A 1 122 ? -5.650 5.984 7.823 1.00 93.56 122 ALA A C 1
ATOM 954 O O . ALA A 1 122 ? -6.458 5.526 8.632 1.00 93.56 122 ALA A O 1
ATOM 955 N N . VAL A 1 123 ? -4.428 5.466 7.652 1.00 95.56 123 VAL A N 1
ATOM 956 C CA . VAL A 1 123 ? -3.933 4.289 8.389 1.00 95.56 123 VAL A CA 1
ATOM 957 C C . VAL A 1 123 ? -3.881 4.573 9.887 1.00 95.56 123 VAL A C 1
ATOM 959 O O . VAL A 1 123 ? -4.416 3.788 10.669 1.00 95.56 123 VAL A O 1
ATOM 962 N N . LEU A 1 124 ? -3.313 5.710 10.299 1.00 94.62 124 LEU A N 1
ATOM 963 C CA . LEU A 1 124 ? -3.253 6.063 11.720 1.00 94.62 124 LEU A CA 1
ATOM 964 C C . LEU A 1 124 ? -4.639 6.271 12.328 1.00 94.62 124 LEU A C 1
ATOM 966 O O . LEU A 1 124 ? -4.919 5.754 13.405 1.00 94.62 124 LEU A O 1
ATOM 970 N N . THR A 1 125 ? -5.533 6.958 11.617 1.00 93.50 125 THR A N 1
ATOM 971 C CA . THR A 1 125 ? -6.918 7.147 12.068 1.00 93.50 125 THR A CA 1
ATOM 972 C C . THR A 1 125 ? -7.606 5.798 12.253 1.00 93.50 125 THR A C 1
ATOM 974 O O . THR A 1 125 ? -8.267 5.591 13.271 1.00 93.50 125 THR A O 1
ATOM 977 N N . LEU A 1 126 ? -7.426 4.864 11.315 1.00 94.75 126 LEU A N 1
ATOM 978 C CA . LEU A 1 126 ? -8.005 3.526 11.405 1.00 94.75 126 LEU A CA 1
ATOM 979 C C . LEU A 1 126 ? -7.454 2.751 12.611 1.00 94.75 126 LEU A C 1
ATOM 981 O O . LEU A 1 126 ? -8.230 2.151 13.354 1.00 94.75 126 LEU A O 1
ATOM 985 N N . LEU A 1 127 ? -6.142 2.815 12.849 1.00 95.12 127 LEU A N 1
ATOM 986 C CA . LEU A 1 127 ? -5.502 2.164 13.995 1.00 95.12 127 LEU A CA 1
ATOM 987 C C . LEU A 1 127 ? -5.975 2.726 15.336 1.00 95.12 127 LEU A C 1
ATOM 989 O O . LEU A 1 127 ? -6.187 1.944 16.265 1.00 95.12 127 LEU A O 1
ATOM 993 N N . SER A 1 128 ? -6.161 4.044 15.429 1.00 93.75 128 SER A N 1
ATOM 994 C CA . SER A 1 128 ? -6.632 4.709 16.648 1.00 93.75 128 SER A CA 1
ATOM 995 C C . SER A 1 128 ? -8.108 4.441 16.942 1.00 93.75 128 SER A C 1
ATOM 997 O O . SER A 1 128 ? -8.478 4.316 18.103 1.00 93.75 128 SER A O 1
ATOM 999 N N . HIS A 1 129 ? -8.962 4.351 15.919 1.00 95.31 129 HIS A N 1
ATOM 1000 C CA . HIS A 1 129 ? -10.411 4.203 16.121 1.00 95.31 129 HIS A CA 1
ATOM 1001 C C . HIS A 1 129 ? -10.883 2.747 16.135 1.00 95.31 129 HIS A C 1
ATOM 1003 O O . HIS A 1 129 ? -11.986 2.471 16.601 1.00 95.31 129 HIS A O 1
ATOM 1009 N N . SER A 1 130 ? -10.074 1.815 15.627 1.00 95.81 130 SER A N 1
ATOM 1010 C CA . SER A 1 130 ? -10.427 0.400 15.560 1.00 95.81 130 SER A CA 1
ATOM 1011 C C . SER A 1 130 ? -9.378 -0.449 16.281 1.00 95.81 130 SER A C 1
ATOM 1013 O O . SER A 1 130 ? -8.449 -0.947 15.638 1.00 95.81 130 SER A O 1
ATOM 1015 N N . PRO A 1 131 ? -9.503 -0.651 17.607 1.00 94.81 131 PRO A N 1
ATOM 1016 C CA . PRO A 1 131 ? -8.517 -1.389 18.402 1.00 94.81 131 PRO A CA 1
ATOM 1017 C C . PRO A 1 131 ? -8.425 -2.874 18.024 1.00 94.81 131 PRO A C 1
ATOM 1019 O O . PRO A 1 131 ? -7.387 -3.494 18.222 1.00 94.81 131 PRO A O 1
ATOM 1022 N N . SER A 1 132 ? -9.477 -3.441 17.431 1.00 95.69 132 SER A N 1
ATOM 1023 C CA . SER A 1 132 ? -9.510 -4.826 16.951 1.00 95.69 132 SER A CA 1
ATOM 1024 C C . SER A 1 132 ? -9.034 -4.997 15.505 1.00 95.69 132 SER A C 1
ATOM 1026 O O . SER A 1 132 ? -8.891 -6.127 15.042 1.00 95.69 132 SER A O 1
ATOM 1028 N N . ALA A 1 133 ? -8.804 -3.907 14.762 1.00 92.88 133 ALA A N 1
ATOM 1029 C CA . ALA A 1 133 ? -8.381 -4.020 13.370 1.00 92.88 133 ALA A CA 1
ATOM 1030 C C . ALA A 1 133 ? -6.892 -4.366 13.286 1.00 92.88 133 ALA A C 1
ATOM 1032 O O . ALA A 1 133 ? -6.055 -3.672 13.865 1.00 92.88 133 ALA A O 1
ATOM 1033 N N . HIS A 1 134 ? -6.582 -5.404 12.512 1.00 95.88 134 HIS A N 1
ATOM 1034 C CA . HIS A 1 134 ? -5.232 -5.724 12.066 1.00 95.88 134 HIS A CA 1
ATOM 1035 C C . HIS A 1 134 ? -5.072 -5.247 10.624 1.00 95.88 134 HIS A C 1
ATOM 1037 O O . HIS A 1 134 ? -5.878 -5.595 9.759 1.00 95.88 134 HIS A O 1
ATOM 1043 N N . ILE A 1 135 ? -4.055 -4.428 10.367 1.00 95.88 135 ILE A N 1
ATOM 1044 C CA . ILE A 1 135 ? -3.803 -3.839 9.053 1.00 95.88 135 ILE A CA 1
ATOM 1045 C C . ILE A 1 135 ? -2.558 -4.489 8.466 1.00 95.88 135 ILE A C 1
ATOM 1047 O O . ILE A 1 135 ? -1.463 -4.343 9.002 1.00 95.88 135 ILE A O 1
ATOM 1051 N N . ASN A 1 136 ? -2.733 -5.155 7.327 1.00 95.69 136 ASN A N 1
ATOM 1052 C CA . ASN A 1 136 ? -1.638 -5.638 6.495 1.00 95.69 136 ASN A CA 1
ATOM 1053 C C . ASN A 1 136 ? -1.440 -4.651 5.341 1.00 95.69 136 ASN A C 1
ATOM 1055 O O . ASN A 1 136 ? -2.180 -4.683 4.358 1.00 95.69 136 ASN A O 1
ATOM 1059 N N . LEU A 1 137 ? -0.476 -3.742 5.478 1.00 95.75 137 LEU A N 1
ATOM 1060 C CA . LEU A 1 137 ? -0.183 -2.720 4.477 1.00 95.75 137 LEU A CA 1
ATOM 1061 C C . LEU A 1 137 ? 0.984 -3.177 3.600 1.00 95.75 137 LEU A C 1
ATOM 1063 O O . LEU A 1 137 ? 2.098 -3.337 4.087 1.00 95.75 137 LEU A O 1
ATOM 1067 N N . THR A 1 138 ? 0.742 -3.343 2.301 1.00 95.81 138 THR A N 1
ATOM 1068 C CA . THR A 1 138 ? 1.815 -3.583 1.325 1.00 95.81 138 THR A CA 1
ATOM 1069 C C . THR A 1 138 ? 2.113 -2.289 0.579 1.00 95.81 138 THR A C 1
ATOM 1071 O O . THR A 1 138 ? 1.219 -1.717 -0.044 1.00 95.81 138 THR A O 1
ATOM 1074 N N . ILE A 1 139 ? 3.354 -1.816 0.659 1.00 95.38 139 ILE A N 1
ATOM 1075 C CA . ILE A 1 139 ? 3.842 -0.624 -0.032 1.00 95.38 139 ILE A CA 1
ATOM 1076 C C . ILE A 1 139 ? 4.647 -1.089 -1.240 1.00 95.38 139 ILE A C 1
ATOM 1078 O O . ILE A 1 139 ? 5.649 -1.791 -1.097 1.00 95.38 139 ILE A O 1
ATOM 1082 N N . LEU A 1 140 ? 4.187 -0.701 -2.425 1.00 94.88 140 LEU A N 1
ATOM 1083 C CA . LEU A 1 140 ? 4.919 -0.913 -3.665 1.00 94.88 140 LEU A CA 1
ATOM 1084 C C . LEU A 1 140 ? 5.921 0.232 -3.839 1.00 94.88 140 LEU A C 1
ATOM 1086 O O . LEU A 1 140 ? 5.557 1.407 -3.760 1.00 94.88 140 LEU A O 1
ATOM 1090 N N . GLU A 1 141 ? 7.191 -0.133 -3.966 1.00 95.00 141 GLU A N 1
ATOM 1091 C CA . GLU A 1 141 ? 8.323 0.777 -4.043 1.00 95.00 141 GLU A CA 1
ATOM 1092 C C . GLU A 1 141 ? 8.860 0.872 -5.475 1.00 95.00 141 GLU A C 1
ATOM 1094 O O . GLU A 1 141 ? 9.345 -0.111 -6.059 1.00 95.00 141 GLU A O 1
ATOM 1099 N N . SER A 1 142 ? 8.876 2.096 -6.001 1.00 92.31 142 SER A N 1
ATOM 1100 C CA . SER A 1 142 ? 9.453 2.418 -7.304 1.00 92.31 142 SER A CA 1
ATOM 1101 C C . SER A 1 142 ? 10.938 2.780 -7.168 1.00 92.31 142 SER A C 1
ATOM 1103 O O . SER A 1 142 ? 11.308 3.653 -6.389 1.00 92.31 142 SER A O 1
ATOM 1105 N N . ARG A 1 143 ? 11.833 2.173 -7.955 1.00 89.81 143 ARG A N 1
ATOM 1106 C CA . ARG A 1 143 ? 13.249 2.596 -8.007 1.00 89.81 143 ARG A CA 1
ATOM 1107 C C . ARG A 1 143 ? 13.398 3.911 -8.798 1.00 89.81 143 ARG A C 1
ATOM 1109 O O . ARG A 1 143 ? 12.647 4.127 -9.747 1.00 89.81 143 ARG A O 1
ATOM 1116 N N . PRO A 1 144 ? 14.400 4.765 -8.492 1.00 87.69 144 PRO A N 1
ATOM 1117 C CA . PRO A 1 144 ? 15.511 4.547 -7.557 1.00 87.69 144 PRO A CA 1
ATOM 1118 C C . PRO A 1 144 ? 15.299 5.128 -6.150 1.00 87.69 144 PRO A C 1
ATOM 1120 O O . PRO A 1 144 ? 16.169 4.948 -5.301 1.00 87.69 144 PRO A O 1
ATOM 1123 N N . ARG A 1 145 ? 14.208 5.863 -5.913 1.00 83.19 145 ARG A N 1
ATOM 1124 C CA . ARG A 1 145 ? 13.963 6.567 -4.648 1.00 83.19 145 ARG A CA 1
ATOM 1125 C C . ARG A 1 145 ? 13.175 5.650 -3.721 1.00 83.19 145 ARG A C 1
ATOM 1127 O O . ARG A 1 145 ? 12.104 5.224 -4.105 1.00 83.19 145 ARG A O 1
ATOM 1134 N N . PHE A 1 146 ? 13.718 5.345 -2.548 1.00 89.31 146 PHE A N 1
ATOM 1135 C CA . PHE A 1 146 ? 13.105 4.436 -1.574 1.00 89.31 146 PHE A CA 1
ATOM 1136 C C . PHE A 1 146 ? 12.104 5.162 -0.652 1.00 89.31 146 PHE A C 1
ATOM 1138 O O . PHE A 1 146 ? 12.236 5.132 0.570 1.00 89.31 146 PHE A O 1
ATOM 1145 N N . GLU A 1 147 ? 11.140 5.872 -1.238 1.00 91.44 147 GLU A N 1
ATOM 1146 C CA . GLU A 1 147 ? 10.175 6.708 -0.505 1.00 91.44 147 GLU A CA 1
AT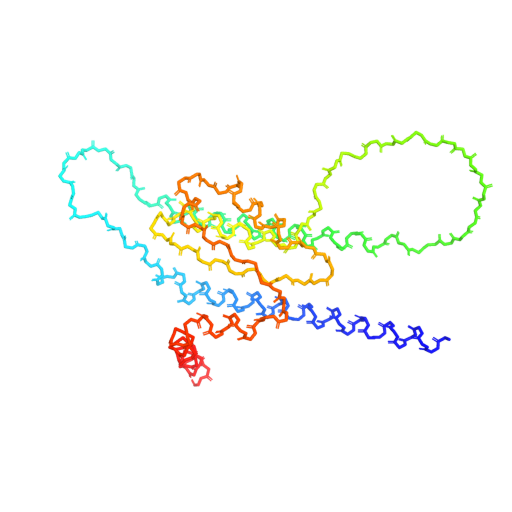OM 1147 C C . GLU A 1 147 ? 9.183 5.877 0.335 1.00 91.44 147 GLU A C 1
ATOM 1149 O O . GLU A 1 147 ? 8.676 6.345 1.358 1.00 91.44 147 GLU A O 1
ATOM 1154 N N . GLY A 1 148 ? 8.895 4.639 -0.066 1.00 93.19 148 GLY A N 1
ATOM 1155 C CA . GLY A 1 148 ? 8.032 3.718 0.674 1.00 93.19 148 GLY A CA 1
ATOM 1156 C C . GLY A 1 148 ? 8.657 3.202 1.973 1.00 93.19 148 GLY A C 1
ATOM 1157 O O . GLY A 1 148 ? 7.934 3.012 2.952 1.00 93.19 148 GLY A O 1
ATOM 1158 N N . VAL A 1 149 ? 9.985 3.059 2.033 1.00 93.44 149 VAL A N 1
ATOM 1159 C CA . VAL A 1 149 ? 10.715 2.766 3.284 1.00 93.44 149 VAL A CA 1
ATOM 1160 C C . VAL A 1 149 ? 10.550 3.908 4.283 1.00 93.44 149 VAL A C 1
ATOM 1162 O O . VAL A 1 149 ? 10.202 3.667 5.441 1.00 93.44 149 VAL A O 1
ATOM 1165 N N . ASP A 1 150 ? 10.721 5.151 3.831 1.00 93.44 150 ASP A N 1
ATOM 1166 C CA . ASP A 1 150 ? 10.541 6.334 4.678 1.00 93.44 150 ASP A CA 1
ATOM 1167 C C . ASP A 1 150 ? 9.095 6.442 5.187 1.00 93.44 150 ASP A C 1
ATOM 1169 O O . ASP A 1 150 ? 8.858 6.749 6.362 1.00 93.44 150 ASP A O 1
ATOM 1173 N N . LEU A 1 151 ? 8.115 6.129 4.331 1.00 93.81 151 LEU A N 1
ATOM 1174 C CA . LEU A 1 151 ? 6.704 6.061 4.712 1.00 93.81 151 LEU A CA 1
ATOM 1175 C C . LEU A 1 151 ? 6.442 4.967 5.756 1.00 93.81 151 LEU A C 1
ATOM 1177 O O . LEU A 1 151 ? 5.753 5.228 6.744 1.00 93.81 151 LEU A O 1
ATOM 1181 N N . ALA A 1 152 ? 6.987 3.763 5.562 1.00 95.62 152 ALA A N 1
ATOM 1182 C CA . ALA A 1 152 ? 6.825 2.644 6.488 1.00 95.62 152 ALA A CA 1
ATOM 1183 C C . ALA A 1 152 ? 7.389 2.977 7.875 1.00 95.62 152 ALA A C 1
ATOM 1185 O O . ALA A 1 152 ? 6.701 2.810 8.882 1.00 95.62 152 ALA A O 1
ATOM 1186 N N . MET A 1 153 ? 8.609 3.516 7.921 1.00 95.19 153 MET A N 1
ATOM 1187 C CA . MET A 1 153 ? 9.249 3.947 9.165 1.00 95.19 153 MET A CA 1
ATOM 1188 C C . MET A 1 153 ? 8.452 5.055 9.853 1.00 95.19 153 MET A C 1
ATOM 1190 O O . MET A 1 153 ? 8.241 5.009 11.063 1.00 95.19 153 MET A O 1
ATOM 1194 N N . SER A 1 154 ? 7.960 6.027 9.084 1.00 94.81 154 SER A N 1
ATOM 1195 C CA . SER A 1 154 ? 7.121 7.105 9.614 1.00 94.81 154 SER A CA 1
ATOM 1196 C C . SER A 1 154 ? 5.824 6.569 10.225 1.00 94.81 154 SER A C 1
ATOM 1198 O O . SER A 1 154 ? 5.445 6.991 11.316 1.00 94.81 154 SER A O 1
ATOM 1200 N N . LEU A 1 155 ? 5.163 5.614 9.562 1.00 95.88 155 LEU A N 1
ATOM 1201 C CA . LEU A 1 155 ? 3.954 4.963 10.073 1.00 95.88 155 LEU A CA 1
ATOM 1202 C C . LEU A 1 155 ? 4.218 4.199 11.371 1.00 95.88 155 LEU A C 1
ATOM 1204 O O . LEU A 1 155 ? 3.460 4.359 12.322 1.00 95.88 155 LEU A O 1
ATOM 1208 N N . LEU A 1 156 ? 5.287 3.401 11.426 1.00 96.06 156 LEU A N 1
ATOM 1209 C CA . LEU A 1 156 ? 5.629 2.621 12.618 1.00 96.06 156 LEU A CA 1
ATOM 1210 C C . LEU A 1 156 ? 5.980 3.522 13.805 1.00 96.06 156 LEU A C 1
ATOM 1212 O O . LEU A 1 156 ? 5.491 3.293 14.907 1.00 96.06 156 LEU A O 1
ATOM 1216 N N . ASN A 1 157 ? 6.765 4.577 13.575 1.00 96.19 157 ASN A N 1
ATOM 1217 C CA . ASN A 1 157 ? 7.195 5.493 14.632 1.00 96.19 157 ASN A CA 1
ATOM 1218 C C . ASN A 1 157 ? 6.053 6.346 15.192 1.00 96.19 157 ASN A C 1
ATOM 1220 O O . ASN A 1 157 ? 6.090 6.724 16.360 1.00 96.19 157 ASN A O 1
ATOM 1224 N N . MET A 1 158 ? 5.065 6.687 14.364 1.00 95.00 158 MET A N 1
ATOM 1225 C CA . MET A 1 158 ? 3.958 7.554 14.774 1.00 95.00 158 MET A CA 1
ATOM 1226 C C . MET A 1 158 ? 2.697 6.778 15.173 1.00 95.00 158 MET A C 1
ATOM 1228 O O . MET A 1 158 ? 1.804 7.349 15.799 1.00 95.00 158 MET A O 1
ATOM 1232 N N . ALA A 1 159 ? 2.618 5.482 14.863 1.00 95.75 159 ALA A N 1
ATOM 1233 C CA . ALA A 1 159 ? 1.580 4.615 15.399 1.00 95.75 159 ALA A CA 1
ATOM 1234 C C . ALA A 1 159 ? 1.734 4.466 16.926 1.00 95.75 159 ALA A C 1
ATOM 1236 O O . ALA A 1 159 ? 2.850 4.241 17.409 1.00 95.75 159 ALA A O 1
ATOM 1237 N N . PRO A 1 160 ? 0.626 4.529 17.696 1.00 93.94 160 PRO A N 1
ATOM 1238 C CA . PRO A 1 160 ? 0.645 4.223 19.122 1.00 93.94 160 PRO A CA 1
ATOM 1239 C C . PRO A 1 160 ? 1.282 2.848 19.381 1.00 93.94 160 PRO A C 1
ATOM 1241 O O . PRO A 1 160 ? 1.037 1.924 18.602 1.00 93.94 160 PRO A O 1
ATOM 1244 N N . PRO A 1 161 ? 2.053 2.662 20.465 1.00 95.62 161 PRO A N 1
ATOM 1245 C CA . PRO A 1 161 ? 2.787 1.415 20.712 1.00 95.62 161 PRO A CA 1
ATOM 1246 C C . PRO A 1 161 ? 1.865 0.187 20.785 1.00 95.62 161 PRO A C 1
ATOM 1248 O O . PRO A 1 161 ? 2.193 -0.880 20.276 1.00 95.62 161 PRO A O 1
ATOM 1251 N N . GLU A 1 162 ? 0.658 0.357 21.324 1.00 96.12 162 GLU A N 1
ATOM 1252 C CA . GLU A 1 162 ? -0.408 -0.656 21.348 1.00 96.12 162 GLU A CA 1
ATOM 1253 C C . GLU A 1 162 ? -0.956 -1.033 19.957 1.00 96.12 162 GLU A C 1
ATOM 1255 O O . GLU A 1 162 ? -1.502 -2.118 19.763 1.00 96.12 162 GLU A O 1
ATOM 1260 N N . ALA A 1 163 ? -0.827 -0.140 18.974 1.00 95.88 163 ALA A N 1
ATOM 1261 C CA . ALA A 1 163 ? -1.276 -0.349 17.604 1.00 95.88 163 ALA A CA 1
ATOM 1262 C C . ALA A 1 163 ? -0.178 -0.914 16.692 1.00 95.88 163 ALA A C 1
ATOM 1264 O O . ALA A 1 163 ? -0.500 -1.499 15.659 1.00 95.88 163 ALA A O 1
ATOM 1265 N N . GLN A 1 164 ? 1.099 -0.783 17.063 1.00 96.25 164 GLN A N 1
ATOM 1266 C CA . GLN A 1 164 ? 2.222 -1.262 16.250 1.00 96.25 164 GLN A CA 1
ATOM 1267 C C . GLN A 1 164 ? 2.183 -2.780 16.037 1.00 96.25 164 GLN A C 1
ATOM 1269 O O . GLN A 1 164 ? 2.416 -3.243 14.927 1.00 96.25 164 GLN A O 1
ATOM 1274 N N . SER A 1 165 ? 1.793 -3.561 17.051 1.00 97.00 165 SER A N 1
ATOM 1275 C CA . SER A 1 165 ? 1.627 -5.021 16.922 1.00 97.00 165 SER A CA 1
ATOM 1276 C C . SER A 1 165 ? 0.509 -5.428 15.952 1.00 97.00 165 SER A C 1
ATOM 1278 O O . SER A 1 165 ? 0.470 -6.568 15.489 1.00 97.00 165 SER A O 1
ATOM 1280 N N . ARG A 1 166 ? -0.403 -4.500 15.633 1.00 96.81 166 ARG A N 1
ATOM 1281 C CA . ARG A 1 166 ? -1.532 -4.702 14.715 1.00 96.81 166 ARG A CA 1
ATOM 1282 C C . ARG A 1 166 ? -1.264 -4.173 13.309 1.00 96.81 166 ARG A C 1
ATOM 1284 O O . ARG A 1 166 ? -2.051 -4.461 12.408 1.00 96.81 166 ARG A O 1
ATOM 1291 N N . LEU A 1 167 ? -0.193 -3.405 13.116 1.00 97.50 167 LEU A N 1
ATOM 1292 C CA . LEU A 1 167 ? 0.207 -2.859 11.827 1.00 97.50 167 LEU A CA 1
ATOM 1293 C C . LEU A 1 167 ? 1.376 -3.673 11.268 1.00 97.50 167 LEU A C 1
ATOM 1295 O O . LEU A 1 167 ? 2.523 -3.493 11.666 1.00 97.50 167 LEU A O 1
ATOM 1299 N N . HIS A 1 168 ? 1.089 -4.540 10.304 1.00 97.62 168 HIS A N 1
ATOM 1300 C CA . HIS A 1 168 ? 2.111 -5.286 9.587 1.00 97.62 168 HIS A CA 1
ATOM 1301 C C . HIS A 1 168 ? 2.372 -4.617 8.235 1.00 97.62 168 HIS A C 1
ATOM 1303 O O . HIS A 1 168 ? 1.492 -4.578 7.371 1.00 97.62 168 HIS A O 1
ATOM 1309 N N . ILE A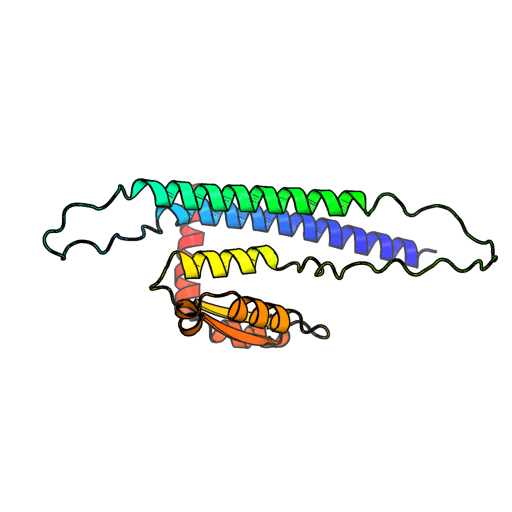 1 169 ? 3.574 -4.067 8.061 1.00 97.00 169 ILE A N 1
ATOM 1310 C CA . ILE A 1 169 ? 3.980 -3.397 6.823 1.00 97.00 169 ILE A CA 1
ATOM 1311 C C . ILE A 1 169 ? 4.915 -4.307 6.038 1.00 97.00 169 ILE A C 1
ATOM 1313 O O . ILE A 1 169 ? 5.917 -4.790 6.564 1.00 97.00 169 ILE A O 1
ATOM 1317 N N . ARG A 1 170 ? 4.613 -4.494 4.756 1.00 96.31 170 ARG A N 1
ATOM 1318 C CA . ARG A 1 170 ? 5.478 -5.167 3.792 1.00 96.31 170 ARG A CA 1
ATOM 1319 C C . ARG A 1 170 ? 5.860 -4.189 2.695 1.00 96.31 170 ARG A C 1
ATOM 1321 O O . ARG A 1 170 ? 5.012 -3.445 2.216 1.00 96.31 170 ARG A O 1
ATOM 1328 N N . ILE A 1 171 ? 7.124 -4.196 2.290 1.00 95.88 171 ILE A N 1
ATOM 1329 C CA . ILE A 1 171 ? 7.604 -3.403 1.158 1.00 95.88 171 ILE A CA 1
ATOM 1330 C C . ILE A 1 171 ? 7.959 -4.373 0.042 1.00 95.88 171 ILE A C 1
ATOM 1332 O O . ILE A 1 171 ? 8.716 -5.321 0.260 1.00 95.88 171 ILE A O 1
ATOM 1336 N N . ALA A 1 172 ? 7.408 -4.141 -1.140 1.00 95.62 172 ALA A N 1
ATOM 1337 C CA . ALA A 1 172 ? 7.683 -4.925 -2.333 1.00 95.62 172 ALA A CA 1
ATOM 1338 C C . ALA A 1 172 ? 8.109 -3.991 -3.464 1.00 95.62 172 ALA A C 1
ATOM 1340 O O . ALA A 1 172 ? 7.712 -2.832 -3.504 1.00 95.62 172 ALA A O 1
ATOM 1341 N N . ALA A 1 173 ? 8.930 -4.475 -4.392 1.00 94.62 173 ALA A N 1
ATOM 1342 C CA . ALA A 1 173 ? 9.254 -3.692 -5.580 1.00 94.62 173 ALA A CA 1
ATOM 1343 C C . ALA A 1 173 ? 8.008 -3.541 -6.467 1.00 94.62 173 ALA A C 1
ATOM 1345 O O . ALA A 1 173 ? 7.235 -4.491 -6.594 1.00 94.62 173 ALA A O 1
ATOM 1346 N N . ASP A 1 174 ? 7.854 -2.407 -7.151 1.00 92.19 174 ASP A N 1
ATOM 1347 C CA . ASP A 1 174 ? 6.742 -2.184 -8.094 1.00 92.19 174 ASP A CA 1
ATOM 1348 C C . ASP A 1 174 ? 6.617 -3.298 -9.145 1.00 92.19 174 ASP A C 1
ATOM 1350 O O . ASP A 1 174 ? 5.518 -3.689 -9.535 1.00 92.19 174 ASP A O 1
ATOM 1354 N N . CYS A 1 175 ? 7.745 -3.868 -9.580 1.00 91.81 175 CYS A N 1
ATOM 1355 C CA . CYS A 1 175 ? 7.758 -4.973 -10.539 1.00 91.81 175 CYS A CA 1
ATOM 1356 C C . CYS A 1 175 ? 7.207 -6.295 -9.978 1.00 91.81 175 CYS A C 1
ATOM 1358 O O . CYS A 1 175 ? 6.892 -7.194 -10.754 1.00 91.81 175 CYS A O 1
ATOM 1360 N N . ALA A 1 176 ? 7.061 -6.421 -8.657 1.00 91.50 176 ALA A N 1
ATOM 1361 C CA . ALA A 1 176 ? 6.496 -7.593 -8.001 1.00 91.50 176 ALA A CA 1
ATOM 1362 C C . ALA A 1 176 ? 4.967 -7.521 -7.853 1.00 91.50 176 ALA A C 1
ATOM 1364 O O . ALA A 1 176 ? 4.381 -8.453 -7.309 1.00 91.50 176 ALA A O 1
ATOM 1365 N N . ILE A 1 177 ? 4.300 -6.470 -8.351 1.00 90.50 177 ILE A N 1
ATOM 1366 C CA . ILE A 1 177 ? 2.856 -6.256 -8.154 1.00 90.50 177 ILE A CA 1
ATOM 1367 C C . ILE A 1 177 ? 1.993 -7.466 -8.536 1.00 90.50 177 ILE A C 1
ATOM 1369 O O . ILE A 1 177 ? 1.041 -7.771 -7.830 1.00 90.50 177 ILE A O 1
ATOM 1373 N N . ALA A 1 178 ? 2.332 -8.189 -9.607 1.00 83.56 178 ALA A N 1
ATOM 1374 C CA . ALA A 1 178 ? 1.581 -9.373 -10.025 1.00 83.56 178 ALA A CA 1
ATOM 1375 C C . ALA A 1 178 ? 1.698 -10.521 -9.006 1.00 83.56 178 ALA A C 1
ATOM 1377 O O . ALA A 1 178 ? 0.711 -11.187 -8.702 1.00 83.56 178 ALA A O 1
ATOM 1378 N N . THR A 1 179 ? 2.892 -10.716 -8.441 1.00 88.12 179 THR A N 1
ATOM 1379 C CA . THR A 1 179 ? 3.142 -11.699 -7.379 1.00 88.12 179 THR A CA 1
ATOM 1380 C C . THR A 1 179 ? 2.433 -11.295 -6.090 1.00 88.12 179 THR A C 1
ATOM 1382 O O . THR A 1 179 ? 1.785 -12.123 -5.455 1.00 88.12 179 THR A O 1
ATOM 1385 N N . GLU A 1 180 ? 2.505 -10.013 -5.727 1.00 88.12 180 GLU A N 1
ATOM 1386 C CA . GLU A 1 180 ? 1.843 -9.469 -4.538 1.00 88.12 180 GLU A CA 1
ATOM 1387 C C . GLU A 1 180 ? 0.314 -9.561 -4.650 1.00 88.12 180 GLU A C 1
ATOM 1389 O O . GLU A 1 180 ? -0.353 -9.956 -3.695 1.00 88.12 180 GLU A O 1
ATOM 1394 N N . ALA A 1 181 ? -0.243 -9.283 -5.831 1.00 82.38 181 ALA A N 1
ATOM 1395 C CA . ALA A 1 181 ? -1.675 -9.383 -6.100 1.00 82.38 181 ALA A CA 1
ATOM 1396 C C . ALA A 1 181 ? -2.197 -10.824 -6.013 1.00 82.38 181 ALA A C 1
ATOM 1398 O O . ALA A 1 181 ? -3.344 -11.022 -5.634 1.00 82.38 181 ALA A O 1
ATOM 1399 N N . GLY A 1 182 ? -1.371 -11.830 -6.320 1.00 79.88 182 GLY A N 1
ATOM 1400 C CA . GLY A 1 182 ? -1.738 -13.239 -6.136 1.00 79.88 182 GLY A CA 1
ATOM 1401 C C . GLY A 1 182 ? -1.764 -13.685 -4.669 1.00 79.88 182 GLY A C 1
ATOM 1402 O O . GLY A 1 182 ? -2.435 -14.658 -4.335 1.00 79.88 182 GLY A O 1
ATOM 1403 N N . ILE A 1 183 ? -1.042 -12.979 -3.792 1.00 78.38 183 ILE A N 1
ATOM 1404 C CA . ILE A 1 183 ? -1.022 -13.229 -2.340 1.00 78.38 183 ILE A CA 1
ATOM 1405 C C . ILE A 1 183 ? -2.200 -12.528 -1.653 1.00 78.38 183 ILE A C 1
ATOM 1407 O O . ILE A 1 183 ? -2.676 -12.986 -0.612 1.00 78.38 183 ILE A O 1
ATOM 1411 N N . MET A 1 184 ? -2.692 -11.432 -2.232 1.00 71.25 184 MET A N 1
ATOM 1412 C CA . MET A 1 184 ? -3.967 -10.843 -1.840 1.00 71.25 184 MET A CA 1
ATOM 1413 C C . MET A 1 184 ? -5.072 -11.841 -2.179 1.00 71.25 184 MET A C 1
ATOM 1415 O O . MET A 1 184 ? -5.260 -12.159 -3.347 1.00 71.25 184 MET A O 1
ATOM 1419 N N . ASP A 1 185 ? -5.756 -12.359 -1.154 1.00 72.06 185 ASP A N 1
ATOM 1420 C CA . ASP A 1 185 ? -6.754 -13.426 -1.277 1.00 72.06 185 ASP A CA 1
ATOM 1421 C C . ASP A 1 185 ? -7.663 -13.210 -2.508 1.00 72.06 185 ASP A C 1
ATOM 1423 O O . ASP A 1 185 ? -8.523 -12.317 -2.497 1.00 72.06 185 ASP A O 1
ATOM 1427 N N . PRO A 1 186 ? -7.493 -14.000 -3.585 1.00 61.91 186 PRO A N 1
ATOM 1428 C CA . PRO A 1 186 ? -8.238 -13.793 -4.819 1.00 61.91 186 PRO A CA 1
ATOM 1429 C C . PRO A 1 186 ? -9.738 -14.026 -4.610 1.00 61.91 186 PRO A C 1
ATOM 1431 O O . PRO A 1 186 ? -10.549 -13.461 -5.345 1.00 61.91 186 PRO A O 1
ATOM 1434 N N . ALA A 1 187 ? -10.132 -14.787 -3.579 1.00 64.75 187 ALA A N 1
ATOM 1435 C CA . ALA A 1 187 ? -11.535 -14.973 -3.227 1.00 64.75 187 ALA A CA 1
ATOM 1436 C C . ALA A 1 187 ? -12.152 -13.706 -2.612 1.00 64.75 187 ALA A C 1
ATOM 1438 O O . ALA A 1 187 ? -13.336 -13.438 -2.829 1.00 64.75 187 ALA A O 1
ATOM 1439 N N . ALA A 1 188 ? -11.366 -12.901 -1.892 1.00 61.81 188 ALA A N 1
ATOM 1440 C CA . ALA A 1 188 ? -11.806 -11.605 -1.380 1.00 61.81 188 ALA A CA 1
ATOM 1441 C C . ALA A 1 188 ? -11.974 -10.579 -2.514 1.00 61.81 188 ALA A C 1
ATOM 1443 O O . ALA A 1 188 ? -12.941 -9.815 -2.522 1.00 61.81 188 ALA A O 1
ATOM 1444 N N . VAL A 1 189 ? -11.080 -10.604 -3.508 1.00 57.69 189 VAL A N 1
ATOM 1445 C CA . VAL A 1 189 ? -11.163 -9.718 -4.682 1.00 57.69 189 VAL A CA 1
ATOM 1446 C C . VAL A 1 189 ? -12.342 -10.102 -5.585 1.00 57.69 189 VAL A C 1
ATOM 1448 O O . VAL A 1 189 ? -13.104 -9.226 -5.995 1.00 57.69 189 VAL A O 1
ATOM 1451 N N . ALA A 1 190 ? -12.554 -11.399 -5.838 1.00 61.59 190 ALA A N 1
ATOM 1452 C CA . ALA A 1 190 ? -13.663 -11.885 -6.662 1.00 61.59 190 ALA A CA 1
ATOM 1453 C C . ALA A 1 190 ? -15.038 -11.584 -6.038 1.00 61.59 190 ALA A C 1
ATOM 1455 O O . ALA A 1 190 ? -15.934 -11.107 -6.732 1.00 61.59 190 ALA A O 1
ATOM 1456 N N . LYS A 1 191 ? -15.196 -11.771 -4.718 1.00 62.38 191 LYS A N 1
ATOM 1457 C CA . LYS A 1 191 ? -16.462 -11.465 -4.026 1.00 62.38 191 LYS A CA 1
ATOM 1458 C C . LYS A 1 191 ? -16.833 -9.983 -4.071 1.00 62.38 191 LYS A C 1
ATOM 1460 O O . LYS A 1 191 ? -18.012 -9.662 -4.170 1.00 62.38 191 LYS A O 1
ATOM 1465 N N . HIS A 1 192 ? -15.856 -9.079 -4.011 1.00 55.78 192 HIS A N 1
ATOM 1466 C CA . HIS A 1 192 ? -16.142 -7.647 -4.098 1.00 55.78 192 HIS A CA 1
ATOM 1467 C C . HIS A 1 192 ? -16.323 -7.142 -5.533 1.00 55.78 192 HIS A C 1
ATOM 1469 O O . HIS A 1 192 ? -17.054 -6.172 -5.725 1.00 55.78 192 HIS A O 1
ATOM 1475 N N . GLY A 1 193 ? -15.738 -7.799 -6.539 1.00 59.09 193 GLY A N 1
ATOM 1476 C CA . GLY A 1 193 ? -15.965 -7.460 -7.949 1.00 59.09 193 GLY A CA 1
ATOM 1477 C C . GLY A 1 193 ? -17.432 -7.610 -8.367 1.00 59.09 193 GLY A C 1
ATOM 1478 O O . GLY A 1 193 ? -18.007 -6.678 -8.934 1.00 59.09 193 GLY A O 1
ATOM 1479 N N . ASP A 1 194 ? -18.060 -8.733 -8.007 1.00 63.12 194 ASP A N 1
ATOM 1480 C CA . ASP A 1 194 ? -19.466 -9.005 -8.342 1.00 63.12 194 ASP A CA 1
ATOM 1481 C C . ASP A 1 194 ? -20.440 -8.082 -7.595 1.00 63.12 194 ASP A C 1
ATOM 1483 O O . ASP A 1 194 ? -21.429 -7.619 -8.166 1.00 63.12 194 ASP A O 1
ATOM 1487 N N . GLU A 1 195 ? -20.153 -7.747 -6.333 1.00 60.34 195 GLU A N 1
ATOM 1488 C CA . GLU A 1 195 ? -20.989 -6.817 -5.566 1.00 60.34 195 GLU A CA 1
ATOM 1489 C C . GLU A 1 195 ? -20.924 -5.385 -6.105 1.00 60.34 195 GLU A C 1
ATOM 1491 O O . GLU A 1 195 ? -21.944 -4.694 -6.123 1.00 60.34 195 GLU A O 1
ATOM 1496 N N . VAL A 1 196 ? -19.753 -4.931 -6.561 1.00 62.62 196 VAL A N 1
ATOM 1497 C CA . VAL A 1 196 ? -19.604 -3.593 -7.152 1.00 62.62 196 VAL A CA 1
ATOM 1498 C C . VAL A 1 196 ? -20.300 -3.528 -8.514 1.00 62.62 196 VAL A C 1
ATOM 1500 O O . VAL A 1 196 ? -21.042 -2.575 -8.757 1.00 62.62 196 VAL A O 1
ATOM 1503 N N . GLY A 1 197 ? -20.160 -4.563 -9.353 1.00 68.50 197 GLY A N 1
ATOM 1504 C CA . GLY A 1 197 ? -20.858 -4.652 -10.641 1.00 68.50 197 GLY A CA 1
ATOM 1505 C C . GLY A 1 197 ? -22.385 -4.712 -10.497 1.00 68.50 197 GLY A C 1
ATOM 1506 O O . GLY A 1 197 ? -23.109 -4.002 -11.197 1.00 68.50 197 GLY A O 1
ATOM 1507 N N . ALA A 1 198 ? -22.894 -5.484 -9.532 1.00 69.25 198 ALA A N 1
ATOM 1508 C CA . ALA A 1 198 ? -24.327 -5.543 -9.235 1.00 69.25 198 ALA A CA 1
ATOM 1509 C C . ALA A 1 198 ? -24.873 -4.218 -8.672 1.00 69.25 198 ALA A C 1
ATOM 1511 O O . ALA A 1 198 ? -26.029 -3.862 -8.915 1.00 69.25 198 ALA A O 1
ATOM 1512 N N . LEU A 1 199 ? -24.059 -3.475 -7.917 1.00 57.28 199 LEU A N 1
ATOM 1513 C CA . LEU A 1 199 ? -24.442 -2.173 -7.375 1.00 57.28 199 LEU A CA 1
ATOM 1514 C C . LEU A 1 199 ? -24.475 -1.091 -8.467 1.00 57.28 199 LEU A C 1
ATOM 1516 O O . LEU A 1 199 ? -25.399 -0.281 -8.468 1.00 57.28 199 LEU A O 1
ATOM 1520 N N . GLU A 1 200 ? -23.536 -1.102 -9.418 1.00 56.91 200 GLU A N 1
ATOM 1521 C CA . GLU A 1 200 ? -23.580 -0.212 -10.589 1.00 56.91 200 GLU A CA 1
ATOM 1522 C C . GLU A 1 200 ? -24.782 -0.509 -11.493 1.00 56.91 200 GLU A C 1
ATOM 1524 O O . GLU A 1 200 ? -25.508 0.418 -11.856 1.00 56.91 200 GLU A O 1
ATOM 1529 N N . ALA A 1 201 ? -25.068 -1.784 -11.779 1.00 69.56 201 ALA A N 1
ATOM 1530 C CA . ALA A 1 201 ? -26.223 -2.173 -12.592 1.00 69.56 201 ALA A CA 1
ATOM 1531 C C . ALA A 1 201 ? -27.566 -1.721 -11.984 1.00 69.56 201 ALA A C 1
ATOM 1533 O O . ALA A 1 201 ? -28.495 -1.395 -12.714 1.00 69.56 201 ALA A O 1
ATOM 1534 N N . ARG A 1 202 ? -27.674 -1.651 -10.649 1.00 68.50 202 ARG A N 1
ATOM 1535 C CA . ARG A 1 202 ? -28.881 -1.156 -9.954 1.00 68.50 202 ARG A CA 1
ATOM 1536 C C . ARG A 1 202 ? -28.984 0.365 -9.886 1.00 68.50 202 ARG A C 1
ATOM 1538 O O . ARG A 1 202 ? -30.060 0.875 -9.593 1.00 68.50 202 ARG A O 1
ATOM 1545 N N . LEU A 1 203 ? -27.877 1.080 -10.062 1.00 56.31 203 LEU A N 1
ATOM 1546 C CA . LEU A 1 203 ? -27.843 2.541 -9.963 1.00 56.31 203 LEU A CA 1
ATOM 1547 C C . LEU A 1 203 ? -27.941 3.229 -11.326 1.00 56.31 203 LEU A C 1
ATOM 1549 O O . LEU A 1 203 ? -28.325 4.397 -11.372 1.00 56.31 203 LEU A O 1
ATOM 1553 N N . PHE A 1 204 ? -27.602 2.526 -12.406 1.00 64.25 204 PHE A N 1
ATOM 1554 C CA . PHE A 1 204 ? -27.545 3.088 -13.757 1.00 64.25 204 PHE A CA 1
ATOM 1555 C C . PHE A 1 204 ? -28.345 2.303 -14.810 1.00 64.25 204 PHE A C 1
ATOM 1557 O O . PHE A 1 204 ? -28.330 2.701 -15.975 1.00 64.25 204 PHE A O 1
ATOM 1564 N N . GLY A 1 205 ? -29.014 1.214 -14.418 1.00 60.00 205 GLY A N 1
ATOM 1565 C CA . GLY A 1 205 ? -29.939 0.437 -15.253 1.00 60.00 205 GLY A CA 1
ATOM 1566 C C . GLY A 1 205 ? -31.399 0.805 -15.036 1.00 60.00 205 GLY A C 1
ATOM 1567 O O . GLY A 1 205 ? -31.741 1.235 -13.911 1.00 60.00 205 GLY A O 1
#

pLDDT: mean 70.65, std 20.7, range [35.12, 97.62]

Secondary structure (DSSP, 8-state):
-HHHHHHHHHHHHHHHHHHHHHHHHHHHHHHHHHHHTTT-------S----------TTHHHHHHHHHHHHHHHHHHHHHHHHHHHTTS-----------PPP------PPP--TTHHHHHHHHHHHHH-TT--EEEEEEE-SS--HHHHHHHHHHHHS-HHHHTTEEEEEEEGGGHHHHHHHS-HHHHHHHHHHHHHHHHHHH-

Organism: NCBI:txid1314802

Radius of gyration: 23.76 Å; chains: 1; bounding box: 60×55×71 Å

Sequence (205 aa):
MELARIAGYVVQNILEERKQTSRNLGKSFAYWVKAYGPKVSIHPLVSSLSSQPDVLPLCCHKEALISSLRSLRHQASLHCHEDKAVQRNTITNPIDHKRVGRPCLQTTPHPPPTKSGAIYVAVLTLLSHSPSAHINLTILESRPRFEGVDLAMSLLNMAPPEAQSRLHIRIAADCAIATEAGIMDPAAVAKHGDEVGALEARLFG

Foldseek 3Di:
DVVVVVVVVVVVVVVVVVVVVVVVVVVVVVVCCVVCVVVPPPPPPPDDDDDDPDDDDPPVPVVVVVVVVVVVVVVVVVVVVVVVVVPPPDDDDDDDDDDDDDPDDPDDPDPPPDPCVVVLVVVQVCLVVPLPAADEAEAAAEPDDRVVVVSVVVSLVPRDPSSNVRYHYHYDHNVCVVVVVVVVPVVVVVVVVVVVVVVCVVVPD